Protein AF-0000000084496549 (afdb_homodimer)

Radius of gyration: 22.03 Å; Cα contacts (8 Å, |Δi|>4): 187; chains: 2; bounding box: 46×71×52 Å

Solvent-accessible surface area (backbone atoms only — not comparable to full-atom values): 15456 Å² total; per-residue (Å²): 90,57,68,69,57,50,52,51,49,40,54,50,46,25,29,37,46,33,26,50,49,52,50,53,49,49,54,48,28,58,74,76,40,60,83,62,50,43,41,59,69,56,52,49,49,47,47,50,53,23,48,57,55,39,63,53,46,60,66,66,62,49,72,59,94,65,56,70,68,59,49,51,52,40,48,51,50,43,51,52,50,48,51,51,53,53,51,50,51,30,41,77,72,60,73,34,82,45,72,67,42,47,50,52,50,50,50,52,52,50,53,53,49,52,51,54,46,63,72,48,38,62,69,52,46,55,52,44,50,54,47,50,52,51,52,51,52,51,52,55,53,66,77,95,90,56,68,69,57,50,53,53,50,40,54,50,47,26,29,38,46,33,25,50,50,52,51,51,50,49,52,51,28,58,75,77,39,61,83,64,51,44,40,59,68,57,52,52,50,46,47,49,54,22,48,57,56,38,62,53,44,60,65,67,63,47,72,58,92,65,56,68,69,59,48,52,52,39,49,52,51,42,50,54,52,47,50,51,52,54,51,50,52,31,42,78,72,62,72,34,80,46,72,67,42,48,52,53,51,52,50,52,52,50,52,52,49,51,50,53,47,63,73,47,39,62,68,53,45,55,54,44,50,52,48,51,52,51,50,51,52,50,52,54,54,67,75,96

Secondary structure (DSSP, 8-state):
--HHHHHHHHHHHHHHHHHHHHHHHHHHHHHH-TT--B-HHHHHHHHHHHHHHHHGGGGG--SS---HHHHHHHHHHHHHHHHHHHHHHHHHTTS--SHHHHHHHHHHHHHHHHHHHHHHHHHHHHHHHHHHHHHHHHHHHHT-/--HHHHHHHHHHHHHHHHHHHHHHHHHHHHHH-TT--B-HHHHHHHHHHHHHHHHGGGGG--SS---HHHHHHHHHHHHHHHHHHHHHHHHHTTS--SHHHHHHHHHHHHHHHHHHHHHHHHHHHHHHHHHHHHHHHHHHHHT-

pLDDT: mean 85.72, std 12.33, range [52.19, 97.69]

InterPro domains:
  IPR021560 Protein of unknown function DUF3021 [PF11457] (16-135)

Sequence (288 aa):
MKLSEFIRNMVKDFLIIFASIIIIITILRQIYDPTMAFDLKSIYIIMAFSFVSVLMGFILYSPNDISEKKMRIRMAIHFFTLEILLITIGIVFGIVKSGLDVIIFALQIAVIYILVRLLSWKNDIKEAKAINEKLKTFKKNDNEMKLSEFIRNMVKDFLIIFASIIIIITILRQIYDPTMAFDLKSIYIIMAFSFVSVLMGFILYSPNDISEKKMRIRMAIHFFTLEILLITIGIVFGIVKSGLDVIIFALQIAVIYILVRLLSWKNDIKEAKAINEKLKTFKKNDNE

Structure (mmCIF, N/CA/C/O backbone):
data_AF-0000000084496549-model_v1
#
loop_
_entity.id
_entity.type
_entity.pdbx_description
1 polymer 'DUF3021 domain-containing protein'
#
loop_
_atom_site.group_PDB
_atom_site.id
_atom_site.type_symbol
_atom_site.label_atom_id
_atom_site.label_alt_id
_atom_site.label_comp_id
_atom_site.label_asym_id
_atom_site.label_entity_id
_atom_site.label_seq_id
_atom_site.pdbx_PDB_ins_code
_atom_site.Cartn_x
_atom_site.Cartn_y
_atom_site.Cartn_z
_atom_site.occupancy
_atom_site.B_iso_or_equiv
_atom_site.auth_seq_id
_atom_site.auth_comp_id
_atom_site.auth_asym_id
_atom_site.auth_atom_id
_atom_site.pdbx_PDB_model_num
ATOM 1 N N . MET A 1 1 ? -11.164 17.984 4.551 1 70.75 1 MET A N 1
ATOM 2 C CA . MET A 1 1 ? -10.188 17.359 3.658 1 70.75 1 MET A CA 1
ATOM 3 C C . MET A 1 1 ? -10.562 17.609 2.199 1 70.75 1 MET A C 1
ATOM 5 O O . MET A 1 1 ? -11.734 17.484 1.824 1 70.75 1 MET A O 1
ATOM 9 N N . LYS A 1 2 ? -9.562 17.953 1.314 1 77.38 2 LYS A N 1
ATOM 10 C CA . LYS A 1 2 ? -9.789 18.125 -0.118 1 77.38 2 LYS A CA 1
ATOM 11 C C . LYS A 1 2 ? -10.039 16.781 -0.803 1 77.38 2 LYS A C 1
ATOM 13 O O . LYS A 1 2 ? -9.438 15.766 -0.432 1 77.38 2 LYS A O 1
ATOM 18 N N . LEU A 1 3 ? -10.93 16.875 -1.769 1 82.12 3 LEU A N 1
ATOM 19 C CA . LEU A 1 3 ? -11.289 15.672 -2.508 1 82.12 3 LEU A CA 1
ATOM 20 C C . LEU A 1 3 ? -10.062 15.039 -3.146 1 82.12 3 LEU A C 1
ATOM 22 O O . LEU A 1 3 ? -9.938 13.812 -3.184 1 82.12 3 LEU A O 1
ATOM 26 N N . SER A 1 4 ? -9.172 15.781 -3.641 1 82.62 4 SER A N 1
ATOM 27 C CA . SER A 1 4 ? -7.965 15.266 -4.281 1 82.62 4 SER A CA 1
ATOM 28 C C . SER A 1 4 ? -7.098 14.5 -3.289 1 82.62 4 SER A C 1
ATOM 30 O O . SER A 1 4 ? -6.52 13.461 -3.631 1 82.62 4 SER A O 1
ATOM 32 N N . GLU A 1 5 ? -7.109 14.969 -2.141 1 82.31 5 GLU A N 1
ATOM 33 C CA . GLU A 1 5 ? -6.359 14.305 -1.079 1 82.31 5 GLU A CA 1
ATOM 34 C C . GLU A 1 5 ? -7.027 12.992 -0.677 1 82.31 5 GLU A C 1
ATOM 36 O O . GLU A 1 5 ? -6.352 11.992 -0.431 1 82.31 5 GLU A O 1
ATOM 41 N N . PHE A 1 6 ? -8.281 13.133 -0.702 1 83.88 6 PHE A N 1
ATOM 42 C CA . PHE A 1 6 ? -9.055 11.945 -0.363 1 83.88 6 PHE A CA 1
ATOM 43 C C . PHE A 1 6 ? -8.836 10.844 -1.39 1 83.88 6 PHE A C 1
ATOM 45 O O . PHE A 1 6 ? -8.609 9.688 -1.026 1 83.88 6 PHE A O 1
ATOM 52 N N . ILE A 1 7 ? -8.852 11.18 -2.645 1 86.12 7 ILE A N 1
ATOM 53 C CA . ILE A 1 7 ? -8.656 10.219 -3.723 1 86.12 7 ILE A CA 1
ATOM 54 C C . ILE A 1 7 ? -7.246 9.641 -3.656 1 86.12 7 ILE A C 1
ATOM 56 O O . ILE A 1 7 ? -7.047 8.445 -3.881 1 86.12 7 ILE A O 1
ATOM 60 N N . ARG A 1 8 ? -6.324 10.375 -3.383 1 86.62 8 ARG A N 1
ATOM 61 C CA . ARG A 1 8 ? -4.945 9.922 -3.24 1 86.62 8 ARG A CA 1
ATOM 62 C C . ARG A 1 8 ? -4.82 8.898 -2.115 1 86.62 8 ARG A C 1
ATOM 64 O O . ARG A 1 8 ? -4.16 7.867 -2.275 1 86.62 8 ARG A O 1
ATOM 71 N N . ASN A 1 9 ? -5.512 9.203 -1.052 1 87.12 9 ASN A N 1
ATOM 72 C CA . ASN A 1 9 ? -5.5 8.281 0.079 1 87.12 9 ASN A CA 1
ATOM 73 C C . ASN A 1 9 ? -6.207 6.973 -0.26 1 87.12 9 ASN A C 1
ATOM 75 O O . ASN A 1 9 ? -5.812 5.91 0.223 1 87.12 9 ASN A O 1
ATOM 79 N N . MET A 1 10 ? -7.168 7.133 -1.064 1 90.06 10 MET A N 1
ATOM 80 C CA . MET A 1 10 ? -7.891 5.93 -1.473 1 90.06 10 MET A CA 1
ATOM 81 C C . MET A 1 10 ? -7.004 5.027 -2.326 1 90.06 10 MET A C 1
ATOM 83 O O . MET A 1 10 ? -7.047 3.803 -2.191 1 90.06 10 MET A O 1
ATOM 87 N N . VAL A 1 11 ? -6.27 5.641 -3.225 1 92.25 11 VAL A N 1
ATOM 88 C CA . VAL A 1 11 ? -5.363 4.863 -4.062 1 92.25 11 VAL A CA 1
ATOM 89 C C . VAL A 1 11 ? -4.328 4.16 -3.191 1 92.25 11 VAL A C 1
ATOM 91 O O . VAL A 1 11 ? -4.059 2.969 -3.375 1 92.25 11 VAL A O 1
ATOM 94 N N . LYS A 1 12 ? -3.818 4.812 -2.234 1 92.06 12 LYS A N 1
ATOM 95 C CA . LYS A 1 12 ? -2.873 4.211 -1.297 1 92.06 12 LYS A CA 1
ATOM 96 C C . LYS A 1 12 ? -3.516 3.059 -0.531 1 92.06 12 LYS A C 1
ATOM 98 O O . LYS A 1 12 ? -2.93 1.98 -0.414 1 92.06 12 LYS A O 1
ATOM 103 N N . ASP A 1 13 ? -4.684 3.359 -0.102 1 92.62 13 ASP A N 1
ATOM 104 C CA . ASP A 1 13 ? -5.395 2.324 0.641 1 92.62 13 ASP A CA 1
ATOM 105 C C . ASP A 1 13 ? -5.629 1.087 -0.225 1 92.62 13 ASP A C 1
ATOM 107 O O . ASP A 1 13 ? -5.535 -0.043 0.259 1 92.62 13 ASP A O 1
ATOM 111 N N . PHE A 1 14 ? -5.965 1.305 -1.465 1 95.94 14 PHE A N 1
ATOM 112 C CA . PHE A 1 14 ? -6.156 0.193 -2.389 1 95.94 14 PHE A CA 1
ATOM 113 C C . PHE A 1 14 ? -4.914 -0.686 -2.447 1 95.94 14 PHE A C 1
ATOM 115 O O . PHE A 1 14 ? -5.004 -1.907 -2.305 1 95.94 14 PHE A O 1
ATOM 122 N N . LEU A 1 15 ? -3.85 -0.041 -2.645 1 96.69 15 LEU A N 1
ATOM 123 C CA . LEU A 1 15 ? -2.594 -0.774 -2.771 1 96.69 15 LEU A CA 1
ATOM 124 C C . LEU A 1 15 ? -2.238 -1.472 -1.463 1 96.69 15 LEU A C 1
ATOM 126 O O . LEU A 1 15 ? -1.779 -2.617 -1.47 1 96.69 15 LEU A O 1
ATOM 130 N N . ILE A 1 16 ? -2.479 -0.835 -0.357 1 95.88 16 ILE A N 1
ATOM 131 C CA . ILE A 1 16 ? -2.184 -1.397 0.956 1 95.88 16 ILE A CA 1
ATOM 132 C C . ILE A 1 16 ? -3.082 -2.605 1.214 1 95.88 16 ILE A C 1
ATOM 134 O O . ILE A 1 16 ? -2.611 -3.65 1.67 1 95.88 16 ILE A O 1
ATOM 138 N N . ILE A 1 17 ? -4.301 -2.42 0.926 1 96.94 17 ILE A N 1
ATOM 139 C CA . ILE A 1 17 ? -5.25 -3.51 1.117 1 96.94 17 ILE A CA 1
ATOM 140 C C . ILE A 1 17 ? -4.879 -4.688 0.22 1 96.94 17 ILE A C 1
ATOM 142 O O . ILE A 1 17 ? -4.824 -5.832 0.677 1 96.94 17 ILE A O 1
ATOM 146 N N . PHE A 1 18 ? -4.613 -4.43 -1.031 1 97.69 18 PHE A N 1
ATOM 147 C CA . PHE A 1 18 ? -4.234 -5.453 -2.002 1 97.69 18 PHE A CA 1
ATOM 148 C C . PHE A 1 18 ? -3.004 -6.215 -1.531 1 97.69 18 PHE A C 1
ATOM 150 O O . PHE A 1 18 ? -3.008 -7.445 -1.491 1 97.69 18 PHE A O 1
ATOM 157 N N . ALA A 1 19 ? -2.006 -5.492 -1.151 1 97.44 19 ALA A N 1
ATOM 158 C CA . ALA A 1 19 ? -0.777 -6.102 -0.652 1 97.44 19 ALA A CA 1
ATOM 159 C C . ALA A 1 19 ? -1.053 -6.957 0.582 1 97.44 19 ALA A C 1
ATOM 161 O O . ALA A 1 19 ? -0.539 -8.07 0.7 1 97.44 19 ALA A O 1
ATOM 162 N N . SER A 1 20 ? -1.825 -6.438 1.474 1 95.75 20 SER A N 1
ATOM 163 C CA . SER A 1 20 ? -2.125 -7.133 2.723 1 95.75 20 SER A CA 1
ATOM 164 C C . SER A 1 20 ? -2.852 -8.445 2.463 1 95.75 20 SER A C 1
ATOM 166 O O . SER A 1 20 ? -2.549 -9.461 3.09 1 95.75 20 SER A O 1
ATOM 168 N N . ILE A 1 21 ? -3.768 -8.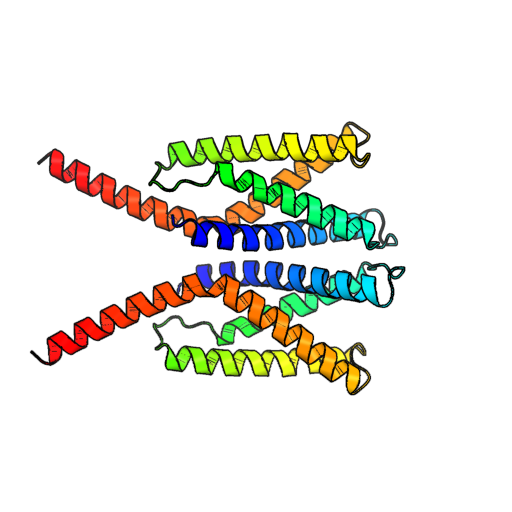344 1.534 1 96.38 21 ILE A N 1
ATOM 169 C CA . ILE A 1 21 ? -4.508 -9.555 1.206 1 96.38 21 ILE A CA 1
ATOM 170 C C . ILE A 1 21 ? -3.561 -10.594 0.598 1 96.38 21 ILE A C 1
ATOM 172 O O . ILE A 1 21 ? -3.58 -11.766 0.981 1 96.38 21 ILE A O 1
ATOM 176 N N . ILE A 1 22 ? -2.738 -10.172 -0.316 1 97.12 22 ILE A N 1
ATOM 177 C CA . ILE A 1 22 ? -1.792 -11.086 -0.95 1 97.12 22 ILE A CA 1
ATOM 178 C C . ILE A 1 22 ? -0.886 -11.703 0.11 1 97.12 22 ILE A C 1
ATOM 180 O O . ILE A 1 22 ? -0.629 -12.914 0.086 1 97.12 22 ILE A O 1
ATOM 184 N N . ILE A 1 23 ? -0.438 -10.945 1.021 1 96.25 23 ILE A N 1
ATOM 185 C CA . ILE A 1 23 ? 0.46 -11.438 2.062 1 96.25 23 ILE A CA 1
ATOM 186 C C . ILE A 1 23 ? -0.27 -12.445 2.943 1 96.25 23 ILE A C 1
ATOM 188 O O . ILE A 1 23 ? 0.248 -13.531 3.213 1 96.25 23 ILE A O 1
ATOM 192 N N . ILE A 1 24 ? -1.458 -12.133 3.387 1 93.44 24 ILE A N 1
ATOM 193 C CA . ILE A 1 24 ? -2.23 -13.008 4.266 1 93.44 24 ILE A CA 1
ATOM 194 C C . ILE A 1 24 ? -2.516 -14.328 3.561 1 93.44 24 ILE A C 1
ATOM 196 O O . ILE A 1 24 ? -2.342 -15.398 4.145 1 93.44 24 ILE A O 1
ATOM 200 N N . ILE A 1 25 ? -2.936 -14.25 2.314 1 93.06 25 ILE A N 1
ATOM 201 C CA . ILE A 1 25 ? -3.262 -15.469 1.58 1 93.06 25 ILE A CA 1
ATOM 202 C C . ILE A 1 25 ? -1.99 -16.266 1.326 1 93.06 25 ILE A C 1
ATOM 204 O O . ILE A 1 25 ? -2.012 -17.5 1.354 1 93.06 25 ILE A O 1
ATOM 208 N N . THR A 1 26 ? -0.89 -15.594 1.015 1 95.06 26 THR A N 1
ATOM 209 C CA . THR A 1 26 ? 0.384 -16.281 0.846 1 95.06 26 THR A CA 1
ATOM 210 C C . THR A 1 26 ? 0.74 -17.078 2.1 1 95.06 26 THR A C 1
ATOM 212 O O . THR A 1 26 ? 1.133 -18.234 2.014 1 95.06 26 THR A O 1
ATOM 215 N N . ILE A 1 27 ? 0.59 -16.484 3.27 1 92.81 27 ILE A N 1
ATOM 216 C CA . ILE A 1 27 ? 0.884 -17.141 4.535 1 92.81 27 ILE A CA 1
ATOM 217 C C . ILE A 1 27 ? -0.073 -18.312 4.742 1 92.81 27 ILE A C 1
ATOM 219 O O . ILE A 1 27 ? 0.349 -19.406 5.129 1 92.81 27 ILE A O 1
ATOM 223 N N . LEU A 1 28 ? -1.312 -18.125 4.457 1 89 28 LEU A N 1
ATOM 224 C CA . LEU A 1 28 ? -2.297 -19.188 4.605 1 89 28 LEU A CA 1
ATOM 225 C C . LEU A 1 28 ? -1.989 -20.344 3.668 1 89 28 LEU A C 1
ATOM 227 O O . LEU A 1 28 ? -2.109 -21.516 4.055 1 89 28 LEU A O 1
ATOM 231 N N . ARG A 1 29 ? -1.649 -19.984 2.449 1 92.19 29 ARG A N 1
ATOM 232 C CA . ARG A 1 29 ? -1.293 -21.031 1.496 1 92.19 29 ARG A CA 1
ATOM 233 C C . ARG A 1 29 ? -0.031 -21.766 1.937 1 92.19 29 ARG A C 1
ATOM 235 O O . ARG A 1 29 ? 0.056 -22.984 1.813 1 92.19 29 ARG A O 1
ATOM 242 N N . GLN A 1 30 ? 0.943 -21.016 2.418 1 93.44 30 GLN A N 1
ATOM 243 C CA . GLN A 1 30 ? 2.158 -21.641 2.932 1 93.44 30 GLN A CA 1
ATOM 244 C C . GLN A 1 30 ? 1.832 -22.672 4.004 1 93.44 30 GLN A C 1
ATOM 246 O O . GLN A 1 30 ? 2.457 -23.734 4.059 1 93.44 30 GLN A O 1
ATOM 251 N N . ILE A 1 31 ? 0.858 -22.484 4.797 1 91.69 31 ILE A N 1
ATOM 252 C CA . ILE A 1 31 ? 0.49 -23.344 5.926 1 91.69 31 ILE A CA 1
ATOM 253 C C . ILE A 1 31 ? -0.403 -24.484 5.445 1 91.69 31 ILE A C 1
ATOM 255 O O . ILE A 1 31 ? -0.188 -25.641 5.805 1 91.69 31 ILE A O 1
ATOM 259 N N . TYR A 1 32 ? -1.358 -24.25 4.559 1 89.88 32 TYR A N 1
ATOM 260 C CA . TYR A 1 32 ? -2.426 -25.203 4.289 1 89.88 32 TYR A CA 1
ATOM 261 C C . TYR A 1 32 ? -2.211 -25.891 2.947 1 89.88 32 TYR A C 1
ATOM 263 O O . TYR A 1 32 ? -2.641 -27.031 2.752 1 89.88 32 TYR A O 1
ATOM 271 N N . ASP A 1 33 ? -1.646 -25.156 2.002 1 91.88 33 ASP A N 1
ATOM 272 C CA . ASP A 1 33 ? -1.453 -25.719 0.663 1 91.88 33 ASP A CA 1
ATOM 273 C C . ASP A 1 33 ? -0.287 -25.031 -0.049 1 91.88 33 ASP A C 1
ATOM 275 O O . ASP A 1 33 ? -0.492 -24.266 -0.996 1 91.88 33 ASP A O 1
ATOM 279 N N . PRO A 1 34 ? 0.916 -25.375 0.273 1 91 34 PRO A N 1
ATOM 280 C CA . PRO A 1 34 ? 2.105 -24.672 -0.202 1 91 34 PRO A CA 1
ATOM 281 C C . PRO A 1 34 ? 2.352 -24.859 -1.696 1 91 34 PRO A C 1
ATOM 283 O O . PRO A 1 34 ? 3.123 -24.125 -2.303 1 91 34 PRO A O 1
ATOM 286 N N . THR A 1 35 ? 1.693 -25.781 -2.359 1 91.56 35 THR A N 1
ATOM 287 C CA . THR A 1 35 ? 1.956 -26.047 -3.768 1 91.56 35 THR A CA 1
ATOM 288 C C . THR A 1 35 ? 0.989 -25.266 -4.656 1 91.56 35 THR A C 1
ATOM 290 O O . THR A 1 35 ? 1.187 -25.188 -5.871 1 91.56 35 THR A O 1
ATOM 293 N N . MET A 1 36 ? 0.011 -24.719 -3.992 1 88.75 36 MET A N 1
ATOM 294 C CA . MET A 1 36 ? -0.972 -23.984 -4.789 1 88.75 36 MET A CA 1
ATOM 295 C C . MET A 1 36 ? -0.451 -22.609 -5.168 1 88.75 36 MET A C 1
ATOM 297 O O . MET A 1 36 ? -0.204 -21.781 -4.297 1 88.75 36 MET A O 1
ATOM 301 N N . ALA A 1 37 ? -0.321 -22.391 -6.402 1 91.75 37 ALA A N 1
ATOM 302 C CA . ALA A 1 37 ? 0.153 -21.109 -6.922 1 91.75 37 ALA A CA 1
ATOM 303 C C . ALA A 1 37 ? -1.001 -20.125 -7.09 1 91.75 37 ALA A C 1
ATOM 305 O O . ALA A 1 37 ? -2.17 -20.516 -7.008 1 91.75 37 ALA A O 1
ATOM 306 N N . PHE A 1 38 ? -0.604 -18.859 -7.215 1 93.31 38 PHE A N 1
ATOM 307 C CA . PHE A 1 38 ? -1.577 -17.828 -7.578 1 93.31 38 PHE A CA 1
ATOM 308 C C . PHE A 1 38 ? -1.699 -17.719 -9.094 1 93.31 38 PHE A C 1
ATOM 310 O O . PHE A 1 38 ? -0.773 -17.25 -9.758 1 93.31 38 PHE A O 1
ATOM 317 N N . ASP A 1 39 ? -2.836 -18.203 -9.562 1 93 39 ASP A N 1
ATOM 318 C CA . ASP A 1 39 ? -3.041 -17.922 -10.977 1 93 39 ASP A CA 1
ATOM 319 C C . ASP A 1 39 ? -3.471 -16.484 -11.203 1 93 39 ASP A C 1
ATOM 321 O O . ASP A 1 39 ? -3.744 -15.75 -10.25 1 93 39 ASP A O 1
ATOM 325 N N . LEU A 1 40 ? -3.434 -16 -12.391 1 93.75 40 LEU A N 1
ATOM 326 C CA . LEU A 1 40 ? -3.744 -14.609 -12.703 1 93.75 40 LEU A CA 1
ATOM 327 C C . LEU A 1 40 ? -5.176 -14.266 -12.305 1 93.75 40 LEU A C 1
ATOM 329 O O . LEU A 1 40 ? -5.445 -13.164 -11.82 1 93.75 40 LEU A O 1
ATOM 333 N N . LYS A 1 41 ? -6.078 -15.195 -12.539 1 92.5 41 LYS A N 1
ATOM 334 C CA . LYS A 1 41 ? -7.477 -14.984 -12.18 1 92.5 41 LYS A CA 1
ATOM 335 C C . LYS A 1 41 ? -7.621 -14.672 -10.695 1 92.5 41 LYS A C 1
ATOM 337 O O . LYS A 1 41 ? -8.375 -13.766 -10.312 1 92.5 41 LYS A O 1
ATOM 342 N N . SER A 1 42 ? -6.859 -15.406 -9.867 1 93 42 SER A N 1
ATOM 343 C CA . SER A 1 42 ? -6.922 -15.18 -8.422 1 93 42 SER A CA 1
ATOM 344 C C . SER A 1 42 ? -6.395 -13.797 -8.055 1 93 42 SER A C 1
ATOM 346 O O . SER A 1 42 ? -6.953 -13.125 -7.184 1 93 42 SER A O 1
ATOM 348 N N . ILE A 1 43 ? -5.391 -13.367 -8.695 1 96 43 ILE A N 1
ATOM 349 C CA . ILE A 1 43 ? -4.812 -12.055 -8.422 1 96 43 ILE A CA 1
ATOM 350 C C . ILE A 1 43 ? -5.797 -10.961 -8.828 1 96 43 ILE A C 1
ATOM 352 O O . ILE A 1 43 ? -5.996 -9.992 -8.086 1 96 43 ILE A O 1
ATOM 356 N N . TYR A 1 44 ? -6.449 -11.102 -9.93 1 95.38 44 TYR A N 1
ATOM 357 C CA . TYR A 1 44 ? -7.438 -10.125 -10.383 1 95.38 44 TYR A CA 1
ATOM 358 C C . TYR A 1 44 ? -8.617 -10.062 -9.422 1 95.38 44 TYR A C 1
ATOM 360 O O . TYR A 1 44 ? -9.172 -8.984 -9.18 1 95.38 44 TYR A O 1
ATOM 368 N N . ILE A 1 45 ? -9.023 -11.164 -8.93 1 94.81 45 ILE A N 1
ATOM 369 C CA . ILE A 1 45 ? -10.117 -11.211 -7.965 1 94.81 45 ILE A CA 1
ATOM 370 C C . ILE A 1 45 ? -9.727 -10.438 -6.711 1 94.81 45 ILE A C 1
ATOM 372 O O . ILE A 1 45 ? -10.508 -9.625 -6.207 1 94.81 45 ILE A O 1
ATOM 376 N N . ILE A 1 46 ? -8.5 -10.695 -6.258 1 96.06 46 ILE A N 1
ATOM 377 C CA . ILE A 1 46 ? -8.008 -10 -5.074 1 96.06 46 ILE A CA 1
ATOM 378 C C . ILE A 1 46 ? -7.953 -8.5 -5.348 1 96.06 46 ILE A C 1
ATOM 380 O O . ILE A 1 46 ? -8.328 -7.691 -4.492 1 96.06 46 ILE A O 1
ATOM 384 N N . MET A 1 47 ? -7.52 -8.133 -6.543 1 96.81 47 MET A N 1
ATOM 385 C CA . MET A 1 47 ? -7.484 -6.727 -6.941 1 96.81 47 MET A CA 1
ATOM 386 C C . MET A 1 47 ? -8.883 -6.125 -6.934 1 96.81 47 MET A C 1
ATOM 388 O O . MET A 1 47 ? -9.086 -5.012 -6.438 1 96.81 47 MET A O 1
ATOM 392 N N . ALA A 1 48 ? -9.836 -6.852 -7.453 1 95.5 48 ALA A N 1
ATOM 393 C CA . ALA A 1 48 ? -11.211 -6.383 -7.516 1 95.5 48 ALA A CA 1
ATOM 394 C C . ALA A 1 48 ? -11.797 -6.207 -6.117 1 95.5 48 ALA A C 1
ATOM 396 O O . ALA A 1 48 ? -12.445 -5.199 -5.828 1 95.5 48 ALA A O 1
ATOM 397 N N . PHE A 1 49 ? -11.547 -7.176 -5.254 1 95.62 49 PHE A N 1
ATOM 398 C CA . PHE A 1 49 ? -12.023 -7.09 -3.877 1 95.62 49 PHE A CA 1
ATOM 399 C C . PHE A 1 49 ? -11.406 -5.895 -3.162 1 95.62 49 PHE A C 1
ATOM 401 O O . PHE A 1 49 ? -12.086 -5.199 -2.402 1 95.62 49 PHE A O 1
ATOM 408 N N . SER A 1 50 ? -10.102 -5.68 -3.398 1 96.88 50 SER A N 1
ATOM 409 C CA . SER A 1 50 ? -9.43 -4.535 -2.797 1 96.88 50 SER A CA 1
ATOM 410 C C . SER A 1 50 ? -10.016 -3.221 -3.301 1 96.88 50 SER A C 1
ATOM 412 O O . SER A 1 50 ? -10.203 -2.279 -2.527 1 96.88 50 SER A O 1
ATOM 414 N N . PHE A 1 51 ? -10.352 -3.197 -4.609 1 96 51 PHE A N 1
ATOM 415 C CA . PHE A 1 51 ? -10.906 -2.002 -5.227 1 96 51 PHE A CA 1
ATOM 416 C C . PHE A 1 51 ? -12.297 -1.702 -4.664 1 96 51 PHE A C 1
ATOM 418 O O . PHE A 1 51 ? -12.586 -0.564 -4.293 1 96 51 PHE A O 1
ATOM 425 N N . VAL A 1 52 ? -13.094 -2.684 -4.559 1 94.5 52 VAL A N 1
ATOM 426 C CA . VAL A 1 52 ? -14.438 -2.525 -4.016 1 94.5 52 VAL A CA 1
ATOM 427 C C . VAL A 1 52 ? -14.359 -2.055 -2.566 1 94.5 52 VAL A C 1
ATOM 429 O O . VAL A 1 52 ? -15.164 -1.229 -2.129 1 94.5 52 VAL A O 1
ATOM 432 N N . SER A 1 53 ? -13.383 -2.592 -1.857 1 94.31 53 SER A N 1
ATOM 433 C CA . SER A 1 53 ? -13.227 -2.24 -0.45 1 94.31 53 SER A CA 1
ATOM 434 C C . SER A 1 53 ? -12.938 -0.751 -0.282 1 94.31 53 SER A C 1
ATOM 436 O O . SER A 1 53 ? -13.461 -0.114 0.636 1 94.31 53 SER A O 1
ATOM 438 N N . VAL A 1 54 ? -12.172 -0.2 -1.151 1 93.94 54 VAL A N 1
ATOM 439 C CA . VAL A 1 54 ? -11.781 1.195 -0.971 1 93.94 54 VAL A CA 1
ATOM 440 C C . VAL A 1 54 ? -12.93 2.109 -1.394 1 93.94 54 VAL A C 1
ATOM 442 O O . VAL A 1 54 ? -13.07 3.223 -0.883 1 93.94 54 VAL A O 1
ATOM 445 N N . LEU A 1 55 ? -13.742 1.675 -2.334 1 90.31 55 LEU A N 1
ATOM 446 C CA . LEU A 1 55 ? -14.883 2.48 -2.76 1 90.31 55 LEU A CA 1
ATOM 447 C C . LEU A 1 55 ? -15.82 2.76 -1.59 1 90.31 55 LEU A C 1
ATOM 449 O O . LEU A 1 55 ? -16.469 3.809 -1.544 1 90.31 55 LEU A O 1
ATOM 453 N N . MET A 1 56 ? -15.836 1.901 -0.627 1 89.19 56 MET A N 1
ATOM 454 C CA . MET A 1 56 ? -16.656 2.111 0.563 1 89.19 56 MET A CA 1
ATOM 455 C C . MET A 1 56 ? -16.047 3.178 1.465 1 89.19 56 MET A C 1
ATOM 457 O O . MET A 1 56 ? -16.688 3.629 2.42 1 89.19 56 MET A O 1
ATOM 461 N N . GLY A 1 57 ? -14.852 3.594 1.126 1 84.38 57 GLY A N 1
ATOM 462 C CA . GLY A 1 57 ? -14.164 4.625 1.887 1 84.38 57 GLY A CA 1
ATOM 463 C C . GLY A 1 57 ? -14.867 5.965 1.853 1 84.38 57 GLY A C 1
ATOM 464 O O . GLY A 1 57 ? -14.656 6.809 2.725 1 84.38 57 GLY A O 1
ATOM 465 N N . PHE A 1 58 ? -15.734 6.086 0.895 1 85.38 58 PHE A N 1
ATOM 466 C CA . PHE A 1 58 ? -16.469 7.34 0.797 1 85.38 58 PHE A CA 1
ATOM 467 C C . PHE A 1 58 ? -17.359 7.543 2.018 1 85.38 58 PHE A C 1
ATOM 469 O O . PHE A 1 58 ? -17.734 8.672 2.348 1 85.38 58 PHE A O 1
ATOM 476 N N . ILE A 1 59 ? -17.641 6.508 2.682 1 84.44 59 ILE A N 1
ATOM 477 C CA . ILE A 1 59 ? -18.406 6.582 3.926 1 84.44 59 ILE A CA 1
ATOM 478 C C . ILE A 1 59 ? -17.625 7.406 4.953 1 84.44 59 ILE A C 1
ATOM 480 O O . ILE A 1 59 ? -18.234 8.109 5.773 1 84.44 59 ILE A O 1
ATOM 484 N N . LEU A 1 60 ? -16.344 7.379 4.867 1 82.5 60 LEU A N 1
ATOM 485 C CA . LEU A 1 60 ? -15.492 8.055 5.84 1 82.5 60 LEU A CA 1
ATOM 486 C C . LEU A 1 60 ? -15.133 9.461 5.371 1 82.5 60 LEU A C 1
ATOM 488 O O . LEU A 1 60 ? -14.516 10.227 6.109 1 82.5 60 LEU A O 1
ATOM 492 N N . TYR A 1 61 ? -15.5 9.75 4.129 1 82.38 61 TYR A N 1
ATOM 493 C CA . TYR A 1 61 ? -15.148 11.062 3.604 1 82.38 61 TYR A CA 1
ATOM 494 C C . TYR A 1 61 ? -15.938 12.164 4.301 1 82.38 61 TYR A C 1
ATOM 496 O O . TYR A 1 61 ? -17.172 12.07 4.426 1 82.38 61 TYR A O 1
ATOM 504 N N . SER A 1 62 ? -15.219 13.125 4.855 1 76.5 62 SER A N 1
ATOM 505 C CA . SER A 1 62 ? -15.867 14.273 5.469 1 76.5 62 SER A CA 1
ATOM 506 C C . SER A 1 62 ? -15.172 15.578 5.07 1 76.5 62 SER A C 1
ATOM 508 O O . SER A 1 62 ? -14.055 15.859 5.512 1 76.5 62 SER A O 1
ATOM 510 N N . PRO A 1 63 ? -15.852 16.312 4.258 1 75.06 63 PRO A N 1
ATOM 511 C CA . PRO A 1 63 ? -15.242 17.594 3.863 1 75.06 63 PRO A CA 1
ATOM 512 C C . PRO A 1 63 ? -15.148 18.578 5.02 1 75.06 63 PRO A C 1
ATOM 514 O O . PRO A 1 63 ? -14.336 19.516 4.977 1 75.06 63 PRO A O 1
ATOM 517 N N . ASN A 1 64 ? -16.047 18.344 6.023 1 73.19 64 ASN A N 1
ATOM 518 C CA . ASN A 1 64 ? -16.062 19.219 7.188 1 73.19 64 ASN A CA 1
ATOM 519 C C . ASN A 1 64 ? -15.453 18.531 8.414 1 73.19 64 ASN A C 1
ATOM 521 O O . ASN A 1 64 ? -15.359 17.312 8.461 1 73.19 64 ASN A O 1
ATOM 525 N N . ASP A 1 65 ? -14.914 19.312 9.273 1 70.94 65 ASP A N 1
ATOM 526 C CA . ASP A 1 65 ? -14.352 18.781 10.516 1 70.94 65 ASP A CA 1
ATOM 527 C C . ASP A 1 65 ? -15.414 18.031 11.312 1 70.94 65 ASP A C 1
ATOM 529 O O . ASP A 1 65 ? -16.547 18.5 11.445 1 70.94 65 ASP A O 1
ATOM 533 N N . ILE A 1 66 ? -15.219 16.906 11.578 1 74.69 66 ILE A N 1
ATOM 534 C CA . ILE A 1 66 ? -16.109 16.078 12.359 1 74.69 66 ILE A CA 1
ATOM 535 C C . ILE A 1 66 ? -15.477 15.75 13.711 1 74.69 66 ILE A C 1
ATOM 537 O O . ILE A 1 66 ? -14.25 15.711 13.828 1 74.69 66 ILE A O 1
ATOM 541 N N . SER A 1 67 ? -16.344 15.656 14.68 1 74.38 67 SER A N 1
ATOM 542 C CA . SER A 1 67 ? -15.852 15.312 16 1 74.38 67 SER A CA 1
ATOM 543 C C . SER A 1 67 ? -15.281 13.898 16.031 1 74.38 67 SER A C 1
ATOM 545 O O . SER A 1 67 ? -15.547 13.094 15.133 1 74.38 67 SER A O 1
ATOM 547 N N . GLU A 1 68 ? -14.5 13.531 16.953 1 77.12 68 GLU A N 1
ATOM 548 C CA . GLU A 1 68 ? -13.883 12.219 17.094 1 77.12 68 GLU A CA 1
ATOM 549 C C . GLU A 1 68 ? -14.945 11.133 17.297 1 77.12 68 GLU A C 1
ATOM 551 O O . GLU A 1 68 ? -14.82 10.039 16.75 1 77.12 68 GLU A O 1
ATOM 556 N N . LYS A 1 69 ? -15.906 11.516 18.141 1 82.12 69 LYS A N 1
ATOM 557 C CA . LYS A 1 69 ? -16.953 10.547 18.422 1 82.12 69 LYS A CA 1
ATOM 558 C C . LYS A 1 69 ? -17.734 10.188 17.156 1 82.12 69 LYS A C 1
ATOM 560 O O . LYS A 1 69 ? -18 9.016 16.906 1 82.12 69 LYS A O 1
ATOM 565 N N . LYS A 1 70 ? -18.031 11.164 16.391 1 83.44 70 LYS A N 1
ATOM 566 C CA . LYS A 1 70 ? -18.75 10.938 15.148 1 83.44 70 LYS A CA 1
ATOM 567 C C . LYS A 1 70 ? -17.906 10.141 14.156 1 83.44 70 LYS A C 1
ATOM 569 O O . LYS A 1 70 ? -18.422 9.281 13.438 1 83.44 70 LYS A O 1
ATOM 574 N N . MET A 1 71 ? -16.641 10.375 14.18 1 83.19 71 MET A N 1
ATOM 575 C CA . MET A 1 71 ? -15.734 9.656 13.289 1 83.19 71 MET A CA 1
ATOM 576 C C . MET A 1 71 ? -15.648 8.18 13.68 1 83.19 71 MET A C 1
ATOM 578 O O . MET A 1 71 ? -15.633 7.305 12.812 1 83.19 71 MET A O 1
ATOM 582 N N . ARG A 1 72 ? -15.672 7.922 14.992 1 83.62 72 ARG A N 1
ATOM 583 C CA . ARG A 1 72 ? -15.625 6.543 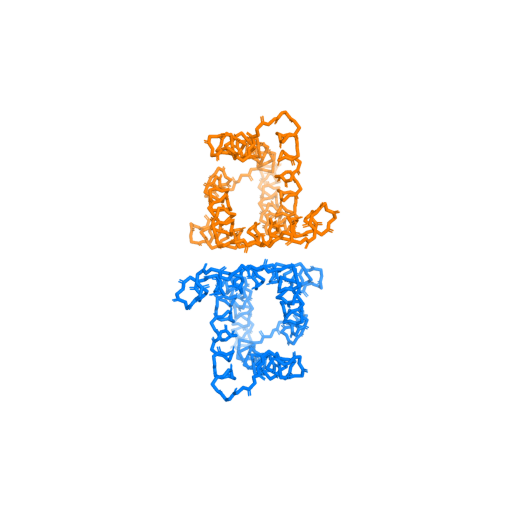15.461 1 83.62 72 ARG A CA 1
ATOM 584 C C . ARG A 1 72 ? -16.875 5.777 15.047 1 83.62 72 ARG A C 1
ATOM 586 O O . ARG A 1 72 ? -16.797 4.598 14.695 1 83.62 72 ARG A O 1
ATOM 593 N N . ILE A 1 73 ? -17.969 6.414 15.117 1 88.81 73 ILE A N 1
ATOM 594 C CA . ILE A 1 73 ? -19.234 5.797 14.711 1 88.81 73 ILE A CA 1
ATOM 595 C C . ILE A 1 73 ? -19.203 5.508 13.211 1 88.81 73 ILE A C 1
ATOM 597 O O . ILE A 1 73 ? -19.594 4.422 12.773 1 88.81 73 ILE A O 1
ATOM 601 N N . ARG A 1 74 ? -18.719 6.461 12.469 1 87.38 74 ARG A N 1
ATOM 602 C CA . ARG A 1 74 ? -18.609 6.285 11.023 1 87.38 74 ARG A CA 1
ATOM 603 C C . ARG A 1 74 ? -17.672 5.133 10.688 1 87.38 74 ARG A C 1
ATOM 605 O O . ARG A 1 74 ? -17.922 4.383 9.734 1 87.38 74 ARG A O 1
ATOM 612 N N . MET A 1 75 ? -16.641 4.984 11.453 1 88 75 MET A N 1
ATOM 613 C CA . MET A 1 75 ? -15.695 3.887 11.258 1 88 75 MET A CA 1
ATOM 614 C C . MET A 1 75 ? -16.375 2.541 11.516 1 88 75 MET A C 1
ATOM 616 O O . MET A 1 75 ? -16.141 1.578 10.781 1 88 75 MET A O 1
ATOM 620 N N . ALA A 1 76 ? -17.141 2.521 12.539 1 90.5 76 ALA A N 1
ATOM 621 C CA . ALA A 1 76 ? -17.875 1.292 12.852 1 90.5 76 ALA A CA 1
ATOM 622 C C . ALA A 1 76 ? -18.844 0.932 11.742 1 90.5 76 ALA A C 1
ATOM 624 O O . ALA A 1 76 ? -18.922 -0.227 11.328 1 90.5 76 ALA A O 1
ATOM 625 N N . ILE A 1 77 ? -19.5 1.875 11.289 1 92.56 77 ILE A N 1
ATOM 626 C CA . ILE A 1 77 ? -20.453 1.659 10.203 1 92.56 77 ILE A CA 1
ATOM 627 C C . ILE A 1 77 ? -19.703 1.186 8.961 1 92.56 77 ILE A C 1
ATOM 629 O O . ILE A 1 77 ? -20.141 0.24 8.297 1 92.56 77 ILE A O 1
ATOM 633 N N . HIS A 1 78 ? -18.656 1.923 8.664 1 92.81 78 HIS A N 1
ATOM 634 C CA . HIS A 1 78 ? -17.828 1.565 7.504 1 92.81 78 HIS A CA 1
ATOM 635 C C . HIS A 1 78 ? -17.344 0.124 7.598 1 92.81 78 HIS A C 1
ATOM 637 O O . HIS A 1 78 ? -17.406 -0.621 6.617 1 92.81 78 HIS A O 1
ATOM 643 N N . PHE A 1 79 ? -16.938 -0.315 8.758 1 94.38 79 PHE A N 1
ATOM 644 C CA . PHE A 1 79 ? -16.422 -1.664 8.969 1 94.38 79 PHE A CA 1
ATOM 645 C C . PHE A 1 79 ? -17.516 -2.701 8.703 1 94.38 79 PHE A C 1
ATOM 647 O O . PHE A 1 79 ? -17.281 -3.664 7.965 1 94.38 79 PHE A O 1
ATOM 654 N N . PHE A 1 80 ? -18.656 -2.516 9.25 1 95.12 80 PHE A N 1
ATOM 655 C CA . PHE A 1 80 ? -19.734 -3.48 9.102 1 95.12 80 PHE A CA 1
ATOM 656 C C . PHE A 1 80 ? -20.25 -3.502 7.668 1 95.12 80 PHE A C 1
ATOM 658 O O . PHE A 1 80 ? -20.594 -4.562 7.141 1 95.12 80 PHE A O 1
ATOM 665 N N . THR A 1 81 ? -20.281 -2.365 7.043 1 95 81 THR A N 1
ATOM 666 C CA . THR A 1 81 ? -20.688 -2.309 5.641 1 95 81 THR A CA 1
ATOM 667 C C . THR A 1 81 ? -19.703 -3.086 4.773 1 95 81 THR A C 1
ATOM 669 O O . THR A 1 81 ? -20.109 -3.824 3.873 1 95 81 THR A O 1
ATOM 672 N N . LEU A 1 82 ? -18.453 -2.938 5.094 1 95.62 82 LEU A N 1
ATOM 673 C CA . LEU A 1 82 ? -17.406 -3.652 4.363 1 95.62 82 LEU A CA 1
ATOM 674 C C . LEU A 1 82 ? -17.578 -5.16 4.52 1 95.62 82 LEU A C 1
ATOM 676 O O . LEU A 1 82 ? -17.531 -5.898 3.533 1 95.62 82 LEU A O 1
ATOM 680 N N . GLU A 1 83 ? -17.812 -5.586 5.785 1 96.25 83 GLU A N 1
ATOM 681 C CA . GLU A 1 83 ? -18.016 -7.004 6.066 1 96.25 83 GLU A CA 1
ATOM 682 C C . GLU A 1 83 ? -19.188 -7.562 5.27 1 96.25 83 GLU A C 1
ATOM 684 O O . GLU A 1 83 ? -19.062 -8.586 4.598 1 96.25 83 GLU A O 1
ATOM 689 N N . ILE A 1 84 ? -20.203 -6.902 5.293 1 95.88 84 ILE A N 1
ATOM 690 C CA . ILE A 1 84 ? -21.422 -7.387 4.652 1 95.88 84 ILE A CA 1
ATOM 691 C C . ILE A 1 84 ? -21.234 -7.406 3.137 1 95.88 84 ILE A C 1
ATOM 693 O O . ILE A 1 84 ? -21.547 -8.406 2.479 1 95.88 84 ILE A O 1
ATOM 697 N N . LEU A 1 85 ? -20.734 -6.367 2.59 1 95.81 85 LEU A N 1
ATOM 698 C CA . LEU A 1 85 ? -20.578 -6.234 1.146 1 95.81 85 LEU A CA 1
ATOM 699 C C . LEU A 1 85 ? -19.609 -7.289 0.607 1 95.81 85 LEU A C 1
ATOM 701 O O . LEU A 1 85 ? -19.938 -8 -0.343 1 95.81 85 LEU A O 1
ATOM 705 N N . LEU A 1 86 ? -18.469 -7.414 1.203 1 96.56 86 LEU A N 1
ATOM 706 C CA . LEU A 1 86 ? -17.438 -8.305 0.683 1 96.56 86 LEU A CA 1
ATOM 707 C C . LEU A 1 86 ? -17.844 -9.766 0.869 1 96.56 86 LEU A C 1
ATOM 709 O O . LEU A 1 86 ? -17.578 -10.602 -0.001 1 96.56 86 LEU A O 1
ATOM 713 N N . ILE A 1 87 ? -18.469 -10.078 1.972 1 96.19 87 ILE A N 1
ATOM 714 C CA . ILE A 1 87 ? -18.938 -11.445 2.201 1 96.19 87 ILE A CA 1
ATOM 715 C C . ILE A 1 87 ? -20.031 -11.797 1.207 1 96.19 87 ILE A C 1
ATOM 717 O O . ILE A 1 87 ? -20.047 -12.891 0.638 1 96.19 87 ILE A O 1
ATOM 721 N N . THR A 1 88 ? -20.922 -10.867 0.987 1 95.62 88 THR A N 1
ATOM 722 C CA . THR A 1 88 ? -21.984 -11.094 0.013 1 95.62 88 THR A CA 1
ATOM 723 C C . THR A 1 88 ? -21.406 -11.336 -1.375 1 95.62 88 THR A C 1
ATOM 725 O O . THR A 1 88 ? -21.797 -12.281 -2.062 1 95.62 88 THR A O 1
ATOM 728 N N . ILE A 1 89 ? -20.469 -10.555 -1.783 1 95.25 89 ILE A N 1
ATOM 729 C CA . ILE A 1 89 ? -19.828 -10.727 -3.076 1 95.25 89 ILE A CA 1
ATOM 730 C C . ILE A 1 89 ? -19.125 -12.094 -3.125 1 95.25 89 ILE A C 1
ATOM 732 O O . ILE A 1 89 ? -19.203 -12.797 -4.133 1 95.25 89 ILE A O 1
ATOM 736 N N . GLY A 1 90 ? -18.438 -12.477 -2.025 1 94.69 90 GLY A N 1
ATOM 737 C CA . GLY A 1 90 ? -17.797 -13.773 -1.939 1 94.69 90 GLY A CA 1
ATOM 738 C C . GLY A 1 90 ? -18.75 -14.938 -2.1 1 94.69 90 GLY A C 1
ATOM 739 O O . GLY A 1 90 ? -18.422 -15.938 -2.74 1 94.69 90 GLY A O 1
ATOM 740 N N . ILE A 1 91 ? -19.953 -14.789 -1.568 1 94.56 91 ILE A N 1
ATOM 741 C CA . ILE A 1 91 ? -20.984 -15.828 -1.665 1 94.56 91 ILE A CA 1
ATOM 742 C C . ILE A 1 91 ? -21.5 -15.906 -3.1 1 94.56 91 ILE A C 1
ATOM 744 O O . ILE A 1 91 ? -21.594 -17 -3.672 1 94.56 91 ILE A O 1
ATOM 748 N N . VAL A 1 92 ? -21.734 -14.852 -3.75 1 93.38 92 VAL A N 1
ATOM 749 C CA . VAL A 1 92 ? -22.281 -14.773 -5.102 1 93.38 92 VAL A CA 1
ATOM 750 C C . VAL A 1 92 ? -21.281 -15.383 -6.094 1 93.38 92 VAL A C 1
ATOM 752 O O . VAL A 1 92 ? -21.688 -16.078 -7.031 1 93.38 92 VAL A O 1
ATOM 755 N N . PHE A 1 93 ? -19.953 -15.203 -5.844 1 90.94 93 PHE A N 1
ATOM 756 C CA . PHE A 1 93 ? -18.938 -15.672 -6.773 1 90.94 93 PHE A CA 1
ATOM 757 C C . PHE A 1 93 ? -18.469 -17.062 -6.398 1 90.94 93 PHE A C 1
ATOM 759 O O . PHE A 1 93 ? -17.562 -17.609 -7.035 1 90.94 93 PHE A O 1
ATOM 766 N N . GLY A 1 94 ? -18.984 -17.609 -5.281 1 90.94 94 GLY A N 1
ATOM 767 C CA . GLY A 1 94 ? -18.703 -19 -4.918 1 90.94 94 GLY A CA 1
ATOM 768 C C . GLY A 1 94 ? -17.391 -19.156 -4.156 1 90.94 94 GLY A C 1
ATOM 769 O O . GLY A 1 94 ? -16.859 -20.25 -4.051 1 90.94 94 GLY A O 1
ATOM 770 N N . ILE A 1 95 ? -16.859 -18.078 -3.711 1 88.06 95 ILE A N 1
ATOM 771 C CA . ILE A 1 95 ? -15.633 -18.109 -2.924 1 88.06 95 ILE A CA 1
ATOM 772 C C . ILE A 1 95 ? -15.945 -18.531 -1.493 1 88.06 95 ILE A C 1
ATOM 774 O O . ILE A 1 95 ? -15.18 -19.281 -0.881 1 88.06 95 ILE A O 1
ATOM 778 N N . VAL A 1 96 ? -17.016 -18.078 -0.963 1 93 96 VAL A N 1
ATOM 779 C CA . VAL A 1 96 ? -17.531 -18.422 0.361 1 93 96 VAL A CA 1
ATOM 780 C C . VAL A 1 96 ? -18.672 -19.422 0.233 1 93 96 VAL A C 1
ATOM 782 O O . VAL A 1 96 ? -19.75 -19.094 -0.268 1 93 96 VAL A O 1
ATOM 785 N N . LYS A 1 97 ? -18.469 -20.656 0.706 1 94.25 97 LYS A N 1
ATOM 786 C CA . LYS A 1 97 ? -19.422 -21.734 0.418 1 94.25 97 LYS A CA 1
ATOM 787 C C . LYS A 1 97 ? -19.953 -22.359 1.705 1 94.25 97 LYS A C 1
ATOM 789 O O . LYS A 1 97 ? -20.906 -23.141 1.675 1 94.25 97 LYS A O 1
ATOM 794 N N . SER A 1 98 ? -19.328 -22.047 2.727 1 94.12 98 SER A N 1
ATOM 795 C CA . SER A 1 98 ? -19.734 -22.656 3.996 1 94.12 98 SER A CA 1
ATOM 796 C C . SER A 1 98 ? -19.719 -21.625 5.121 1 94.12 98 SER A C 1
ATOM 798 O O . SER A 1 98 ? -19.188 -20.516 4.953 1 94.12 98 SER A O 1
ATOM 800 N N . GLY A 1 99 ? -20.281 -22.031 6.195 1 93.81 99 GLY A N 1
ATOM 801 C CA . GLY A 1 99 ? -20.266 -21.172 7.363 1 93.81 99 GLY A CA 1
ATOM 802 C C . GLY A 1 99 ? -18.859 -20.891 7.883 1 93.81 99 GLY A C 1
ATOM 803 O O . GLY A 1 99 ? -18.562 -19.781 8.328 1 93.81 99 GLY A O 1
ATOM 804 N N . LEU A 1 100 ? -18.062 -21.906 7.801 1 93.31 100 LEU A N 1
ATOM 805 C CA . LEU A 1 100 ? -16.672 -21.734 8.219 1 93.31 100 LEU A CA 1
ATOM 806 C C . LEU A 1 100 ? -15.945 -20.75 7.312 1 93.31 100 LEU A C 1
ATOM 808 O O . LEU A 1 100 ? -15.148 -19.922 7.789 1 93.31 100 LEU A O 1
ATOM 812 N N . ASP A 1 101 ? -16.266 -20.75 6.008 1 92.56 101 ASP A N 1
ATOM 813 C CA . ASP A 1 101 ? -15.68 -19.797 5.07 1 92.56 101 ASP A CA 1
ATOM 814 C C . ASP A 1 101 ? -16.047 -18.359 5.453 1 92.56 101 ASP A C 1
ATOM 816 O O . ASP A 1 101 ? -15.219 -17.453 5.34 1 92.56 101 ASP A O 1
ATOM 820 N N . VAL A 1 102 ? -17.281 -18.25 5.879 1 93.75 102 VAL A N 1
ATOM 821 C CA . VAL A 1 102 ? -17.766 -16.922 6.254 1 93.75 102 VAL A CA 1
ATOM 822 C C . VAL A 1 102 ? -16.969 -16.391 7.438 1 93.75 102 VAL A C 1
ATOM 824 O O . VAL A 1 102 ? -16.531 -15.242 7.43 1 93.75 102 VAL A O 1
ATOM 827 N N . ILE A 1 103 ? -16.703 -17.219 8.406 1 94.44 103 ILE A N 1
ATOM 828 C CA . ILE A 1 103 ? -15.984 -16.828 9.609 1 94.44 103 ILE A CA 1
ATOM 829 C C . ILE A 1 103 ? -14.547 -16.453 9.258 1 94.44 103 ILE A C 1
ATOM 831 O O . ILE A 1 103 ? -14.031 -15.43 9.703 1 94.44 103 ILE A O 1
ATOM 835 N N . ILE A 1 104 ? -13.953 -17.266 8.484 1 90.38 104 ILE A N 1
ATOM 836 C CA . ILE A 1 104 ? -12.562 -17.031 8.102 1 90.38 104 ILE A CA 1
ATOM 837 C C . ILE A 1 104 ? -12.453 -15.734 7.309 1 90.38 104 ILE A C 1
ATOM 839 O O . ILE A 1 104 ? -11.555 -14.922 7.551 1 90.38 104 ILE A O 1
ATOM 843 N N . PHE A 1 105 ? -13.398 -15.578 6.367 1 93.81 105 PHE A N 1
ATOM 844 C CA . PHE A 1 105 ? -13.422 -14.375 5.547 1 93.81 105 PHE A CA 1
ATOM 845 C C . PHE A 1 105 ? -13.617 -13.133 6.41 1 93.81 105 PHE A C 1
ATOM 847 O O . PHE A 1 105 ? -12.93 -12.125 6.223 1 93.81 105 PHE A O 1
ATOM 854 N N . ALA A 1 106 ? -14.539 -13.234 7.367 1 94.75 106 ALA A N 1
ATOM 855 C CA . ALA A 1 106 ? -14.82 -12.125 8.273 1 94.75 106 ALA A CA 1
ATOM 856 C C . ALA A 1 106 ? -13.578 -11.758 9.086 1 94.75 106 ALA A C 1
ATOM 858 O O . ALA A 1 106 ? -13.273 -10.57 9.266 1 94.75 106 ALA A O 1
ATOM 859 N N . LEU A 1 107 ? -12.852 -12.75 9.539 1 94.38 107 LEU A N 1
ATOM 860 C CA . LEU A 1 107 ? -11.648 -12.531 10.328 1 94.38 107 LEU A CA 1
ATOM 861 C C . LEU A 1 107 ? -10.562 -11.875 9.484 1 94.38 107 LEU A C 1
ATOM 863 O O . LEU A 1 107 ? -9.875 -10.961 9.945 1 94.38 107 LEU A O 1
ATOM 867 N N . GLN A 1 108 ? -10.406 -12.312 8.273 1 94 108 GLN A N 1
ATOM 868 C CA . GLN A 1 108 ? -9.414 -11.734 7.375 1 94 108 GLN A CA 1
ATOM 869 C C . GLN A 1 108 ? -9.695 -10.258 7.113 1 94 108 GLN A C 1
ATOM 871 O O . GLN A 1 108 ? -8.789 -9.43 7.133 1 94 108 GLN A O 1
ATOM 876 N N . ILE A 1 109 ? -10.945 -9.93 6.848 1 95.75 109 ILE A N 1
ATOM 877 C CA . ILE A 1 109 ? -11.352 -8.547 6.594 1 95.75 109 ILE A CA 1
ATOM 878 C C . ILE A 1 109 ? -11.062 -7.691 7.824 1 95.75 109 ILE A C 1
ATOM 880 O O . ILE A 1 109 ? -10.555 -6.57 7.707 1 95.75 109 ILE A O 1
ATOM 884 N N . ALA A 1 110 ? -11.352 -8.273 9.039 1 94.62 110 ALA A N 1
ATOM 885 C CA . ALA A 1 110 ? -11.109 -7.551 10.281 1 94.62 110 ALA A CA 1
ATOM 886 C C . ALA A 1 110 ? -9.617 -7.273 10.477 1 94.62 110 ALA A C 1
ATOM 888 O O . ALA A 1 110 ? -9.234 -6.164 10.852 1 94.62 110 ALA A O 1
ATOM 889 N N . VAL A 1 111 ? -8.789 -8.242 10.219 1 94.44 111 VAL A N 1
ATOM 890 C CA . VAL A 1 111 ? -7.348 -8.094 10.367 1 94.44 111 VAL A CA 1
ATOM 891 C C . VAL A 1 111 ? -6.836 -7.012 9.422 1 94.44 111 VAL A C 1
ATOM 893 O O . VAL A 1 111 ? -6.086 -6.121 9.828 1 94.44 111 VAL A O 1
ATOM 896 N N . ILE A 1 112 ? -7.242 -7.039 8.18 1 94.81 112 ILE A N 1
ATOM 897 C CA . ILE A 1 112 ? -6.809 -6.066 7.184 1 94.81 112 ILE A CA 1
ATOM 898 C C . ILE A 1 112 ? -7.305 -4.676 7.57 1 94.81 112 ILE A C 1
ATOM 900 O O . ILE A 1 112 ? -6.574 -3.688 7.43 1 94.81 112 ILE A O 1
ATOM 904 N N . TYR A 1 113 ? -8.531 -4.629 8.078 1 93.69 113 TYR A N 1
ATOM 905 C CA . TYR A 1 113 ? -9.102 -3.352 8.484 1 93.69 113 TYR A CA 1
ATOM 906 C C . TYR A 1 113 ? -8.258 -2.707 9.586 1 93.69 113 TYR A C 1
ATOM 908 O O . TYR A 1 113 ? -7.949 -1.515 9.523 1 93.69 113 TYR A O 1
ATOM 916 N N . ILE A 1 114 ? -7.902 -3.512 10.562 1 91.69 114 ILE A N 1
ATOM 917 C CA . ILE A 1 114 ? -7.098 -3.016 11.672 1 91.69 114 ILE A CA 1
ATOM 918 C C . ILE A 1 114 ? -5.742 -2.537 11.156 1 91.69 114 ILE A C 1
ATOM 920 O O . ILE A 1 114 ? -5.254 -1.479 11.562 1 91.69 114 ILE A O 1
ATOM 924 N N . LEU A 1 115 ? -5.207 -3.258 10.273 1 90.69 115 LEU A N 1
ATOM 925 C CA . LEU A 1 115 ? -3.912 -2.896 9.703 1 90.69 115 LEU A CA 1
ATOM 926 C C . LEU A 1 115 ? -3.992 -1.557 8.984 1 90.69 115 LEU A C 1
ATOM 928 O O . LEU A 1 115 ? -3.16 -0.675 9.203 1 90.69 115 LEU A O 1
ATOM 932 N N . VAL A 1 116 ? -4.945 -1.337 8.164 1 88.94 116 VAL A N 1
ATOM 933 C CA . VAL A 1 116 ? -5.102 -0.116 7.379 1 88.94 116 VAL A CA 1
ATOM 934 C C . VAL A 1 116 ? -5.359 1.067 8.305 1 88.94 116 VAL A C 1
ATOM 936 O O . VAL A 1 116 ? -4.809 2.154 8.109 1 88.94 116 VAL A O 1
ATOM 939 N N . ARG A 1 117 ? -6.148 0.791 9.359 1 86.06 117 ARG A N 1
ATOM 940 C CA . ARG A 1 117 ? -6.438 1.862 10.312 1 86.06 117 ARG A CA 1
ATOM 941 C C . ARG A 1 117 ? -5.188 2.264 11.086 1 86.06 117 ARG A C 1
ATOM 943 O O . ARG A 1 117 ? -4.988 3.441 11.391 1 86.06 117 ARG A O 1
ATOM 950 N N . LEU A 1 118 ? -4.441 1.335 11.43 1 85.38 118 LEU A N 1
ATOM 951 C CA . LEU A 1 118 ? -3.207 1.613 12.156 1 85.38 118 LEU A CA 1
ATOM 952 C C . LEU A 1 118 ? -2.24 2.414 11.289 1 85.38 118 LEU A C 1
ATOM 954 O O . LEU A 1 118 ? -1.575 3.33 11.781 1 85.38 118 LEU A O 1
ATOM 958 N N . LEU A 1 119 ? -2.199 2.086 10.094 1 85.06 119 LEU A N 1
ATOM 959 C CA . LEU A 1 119 ? -1.275 2.75 9.18 1 85.06 119 LEU A CA 1
ATOM 960 C C . LEU A 1 119 ? -1.778 4.145 8.82 1 85.06 119 LEU A C 1
ATOM 962 O O . LEU A 1 119 ? -0.984 5.031 8.5 1 85.06 119 LEU A O 1
ATOM 966 N N . SER A 1 120 ? -3.057 4.355 8.898 1 75.06 120 SER A N 1
ATOM 967 C CA . SER A 1 120 ? -3.658 5.637 8.539 1 75.06 120 SER A CA 1
ATOM 968 C C . SER A 1 120 ? -3.82 6.531 9.766 1 75.06 120 SER A C 1
ATOM 970 O O . SER A 1 120 ? -4.191 7.699 9.641 1 75.06 120 SER A O 1
ATOM 972 N N . TRP A 1 121 ? -3.754 6.043 10.969 1 65.5 121 TRP A N 1
ATOM 973 C CA . TRP A 1 121 ? -4.113 6.656 12.242 1 65.5 121 TRP A CA 1
ATOM 974 C C . TRP A 1 121 ? -3.449 8.023 12.391 1 65.5 121 TRP A C 1
ATOM 976 O O . TRP A 1 121 ? -4.09 8.984 12.812 1 65.5 121 TRP A O 1
ATOM 986 N N . LYS A 1 122 ? -2.191 8.195 12.172 1 57.88 122 LYS A N 1
ATOM 987 C CA . LYS A 1 122 ? -1.567 9.469 12.516 1 57.88 122 LYS A CA 1
ATOM 988 C C . LYS A 1 122 ? -2.182 10.617 11.719 1 57.88 122 LYS A C 1
ATOM 990 O O . LYS A 1 122 ? -2.383 11.711 12.25 1 57.88 122 LYS A O 1
ATOM 995 N N . ASN A 1 123 ? -2.477 10.375 10.438 1 54 123 ASN A N 1
ATOM 996 C CA . ASN A 1 123 ? -3.047 11.484 9.68 1 54 123 ASN A CA 1
ATOM 997 C C . ASN A 1 123 ? -4.402 11.906 10.242 1 54 123 ASN A C 1
ATOM 999 O O . ASN A 1 123 ? -4.691 13.102 10.328 1 54 123 ASN A O 1
ATOM 1003 N N . ASP A 1 124 ? -5.012 10.977 10.797 1 54.25 124 ASP A N 1
ATOM 1004 C CA . ASP A 1 124 ? -6.367 11.227 11.273 1 54.25 124 ASP A CA 1
ATOM 1005 C C . ASP A 1 124 ? -6.348 11.93 12.633 1 54.25 124 ASP A C 1
ATOM 1007 O O . ASP A 1 124 ? -7.133 12.844 12.875 1 54.25 124 ASP A O 1
ATOM 1011 N N . ILE A 1 125 ? -5.391 11.469 13.375 1 55.47 125 ILE A N 1
ATOM 1012 C CA . ILE A 1 125 ? -5.34 11.969 14.75 1 55.47 125 ILE A CA 1
ATOM 1013 C C . ILE A 1 125 ? -4.852 13.422 14.75 1 55.47 125 ILE A C 1
ATOM 1015 O O . ILE A 1 125 ? -5.383 14.258 15.477 1 55.47 125 ILE A O 1
ATOM 1019 N N . LYS A 1 126 ? -3.824 13.609 13.906 1 56.19 126 LYS A N 1
ATOM 1020 C CA . LYS A 1 126 ? -3.297 14.969 13.883 1 56.19 126 LYS A CA 1
ATOM 1021 C C . LYS A 1 126 ? -4.375 15.969 13.477 1 56.19 126 LYS A C 1
ATOM 1023 O O . LYS A 1 126 ? -4.492 17.047 14.07 1 56.19 126 LYS A O 1
ATOM 1028 N N . GLU A 1 127 ? -5.129 15.562 12.617 1 56.59 127 GLU A N 1
ATOM 1029 C CA . GLU A 1 127 ? -6.195 16.453 12.156 1 56.59 127 GLU A CA 1
ATOM 1030 C C . GLU A 1 127 ? -7.254 16.641 13.242 1 56.59 127 GLU A C 1
ATOM 1032 O O . GLU A 1 127 ? -7.719 17.75 13.469 1 56.59 127 GLU A O 1
ATOM 1037 N N . ALA A 1 128 ? -7.527 15.617 13.93 1 58.03 128 ALA A N 1
ATOM 1038 C CA . ALA A 1 128 ? -8.547 15.656 14.977 1 58.03 128 ALA A CA 1
ATOM 1039 C C . ALA A 1 128 ? -8.062 16.484 16.172 1 58.03 128 ALA A C 1
ATOM 1041 O O . ALA A 1 128 ? -8.828 17.266 16.734 1 58.03 128 ALA A O 1
ATOM 1042 N N . LYS A 1 129 ? -6.797 16.234 16.438 1 61.25 129 LYS A N 1
ATOM 1043 C CA . LYS A 1 129 ? -6.23 17 17.547 1 61.25 129 LYS A CA 1
ATOM 1044 C C . LYS A 1 129 ? -6.211 18.484 17.234 1 61.25 129 LYS A C 1
ATOM 1046 O O . LYS A 1 129 ? -6.504 19.312 18.109 1 61.25 129 LYS A O 1
ATOM 1051 N N . ALA A 1 130 ? -5.922 18.734 16.031 1 62.12 130 ALA A N 1
ATOM 1052 C CA . ALA A 1 130 ? -5.898 20.141 15.633 1 62.12 130 ALA A CA 1
ATOM 1053 C C . ALA A 1 130 ? -7.285 20.766 15.75 1 62.12 130 ALA A C 1
ATOM 1055 O O . ALA A 1 130 ? -7.426 21.891 16.219 1 62.12 130 ALA A O 1
ATOM 1056 N N . ILE A 1 131 ? -8.273 20.047 15.469 1 60.81 131 ILE A N 1
ATOM 1057 C CA . ILE A 1 131 ? -9.656 20.516 15.539 1 60.81 131 ILE A CA 1
ATOM 1058 C C . ILE A 1 131 ? -10.086 20.625 17 1 60.81 131 ILE A C 1
ATOM 1060 O O . ILE A 1 131 ? -10.703 21.625 17.391 1 60.81 131 ILE A O 1
ATOM 1064 N N . ASN A 1 132 ? -9.711 19.578 17.75 1 62.31 132 ASN A N 1
ATOM 1065 C CA . ASN A 1 132 ? -10.055 19.625 19.172 1 62.31 132 ASN A CA 1
ATOM 1066 C C . ASN A 1 132 ? -9.422 20.828 19.859 1 62.31 132 ASN A C 1
ATOM 1068 O O . ASN A 1 132 ? -10.047 21.469 20.719 1 62.31 132 ASN A O 1
ATOM 1072 N N . GLU A 1 133 ? -8.289 21.062 19.484 1 64.38 133 GLU A N 1
ATOM 1073 C CA . GLU A 1 133 ? -7.578 22.203 20.047 1 64.38 133 GLU A CA 1
ATOM 1074 C C . GLU A 1 133 ? -8.258 23.516 19.672 1 64.38 133 GLU A C 1
ATOM 1076 O O . GLU A 1 133 ? -8.375 24.422 20.5 1 64.38 133 GLU A O 1
ATOM 1081 N N . LYS A 1 134 ? -8.734 23.562 18.484 1 64 134 LYS A N 1
ATOM 1082 C CA . LYS A 1 134 ? -9.461 24.75 18.031 1 64 134 LYS A CA 1
ATOM 1083 C C . LYS A 1 134 ? -10.789 24.891 18.75 1 64 134 LYS A C 1
ATOM 1085 O O . LYS A 1 134 ? -11.172 26 19.156 1 64 134 LYS A O 1
ATOM 1090 N N . LEU A 1 135 ? -11.422 23.828 19 1 62.94 135 LEU A N 1
ATOM 1091 C CA . LEU A 1 135 ? -12.711 23.828 19.688 1 62.94 135 LEU A CA 1
ATOM 1092 C C . LEU A 1 135 ? -12.547 24.219 21.156 1 62.94 135 LEU A C 1
ATOM 1094 O O . LEU A 1 135 ? -13.367 24.969 21.688 1 62.94 135 LEU A O 1
ATOM 1098 N N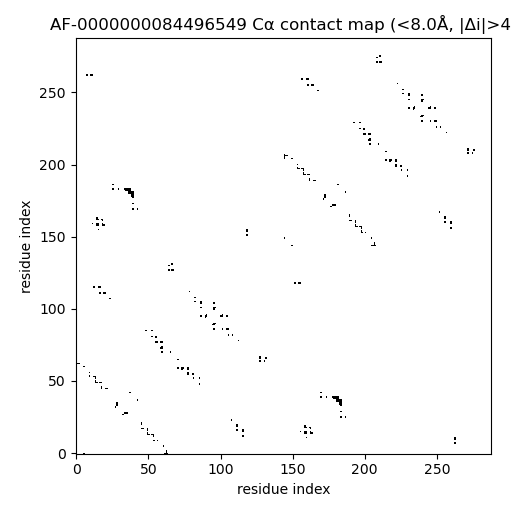 . LYS A 1 136 ? -11.477 23.734 21.719 1 69.12 136 LYS A N 1
ATOM 1099 C CA . LYS A 1 136 ? -11.188 24.094 23.094 1 69.12 136 LYS A CA 1
ATOM 1100 C C . LYS A 1 136 ? -10.891 25.594 23.234 1 69.12 136 LYS A C 1
ATOM 1102 O O . LYS A 1 136 ? -11.336 26.234 24.188 1 69.12 136 LYS A O 1
ATOM 1107 N N . THR A 1 137 ? -10.242 26.062 22.328 1 65.5 137 THR A N 1
ATOM 1108 C CA . THR A 1 137 ? -9.906 27.484 22.328 1 65.5 137 THR A CA 1
ATOM 1109 C C . THR A 1 137 ? -11.156 28.344 22.156 1 65.5 137 THR A C 1
ATOM 1111 O O . THR A 1 137 ? -11.297 29.375 22.797 1 65.5 137 THR A O 1
ATOM 1114 N N . PHE A 1 138 ? -12.008 27.922 21.359 1 64.94 138 PHE A N 1
ATOM 1115 C CA . PHE A 1 138 ? -13.25 28.641 21.125 1 64.94 138 PHE A CA 1
ATOM 1116 C C . PHE A 1 138 ? -14.125 28.625 22.375 1 64.94 138 PHE A C 1
ATOM 1118 O O . PHE A 1 138 ? -14.758 29.625 22.703 1 64.94 138 PHE A O 1
ATOM 1125 N N . LYS A 1 139 ? -14.242 27.578 23.047 1 67.12 139 LYS A N 1
ATOM 1126 C CA . LYS A 1 139 ? -15.047 27.453 24.266 1 67.12 139 LYS A CA 1
ATOM 1127 C C . LYS A 1 139 ? -14.477 28.312 25.391 1 67.12 139 LYS A C 1
ATOM 1129 O O . LYS A 1 139 ? -15.227 28.922 26.156 1 67.12 139 LYS A O 1
ATOM 1134 N N . LYS A 1 140 ? -13.234 28.266 25.438 1 71.44 140 LYS A N 1
ATOM 1135 C CA . LYS A 1 140 ? -12.578 29.094 26.453 1 71.44 140 LYS A CA 1
ATOM 1136 C C . LYS A 1 140 ? -12.852 30.578 26.234 1 71.44 140 LYS A C 1
ATOM 1138 O O . LYS A 1 140 ? -13.086 31.312 27.188 1 71.44 140 LYS A O 1
ATOM 1143 N N . ASN A 1 141 ? -12.883 30.906 25.062 1 67.81 141 ASN A N 1
ATOM 1144 C CA . ASN A 1 141 ? -13.141 32.312 24.75 1 67.81 141 ASN A CA 1
ATOM 1145 C C . ASN A 1 141 ? -14.602 32.688 24.984 1 67.81 141 ASN A C 1
ATOM 1147 O O . ASN A 1 141 ? -14.914 33.812 25.297 1 67.81 141 ASN A O 1
ATOM 1151 N N . ASP A 1 142 ? -15.438 31.844 24.781 1 66.5 142 ASP A N 1
ATOM 1152 C CA . ASP A 1 142 ? -16.859 32.125 25 1 66.5 142 ASP A CA 1
ATOM 1153 C C . ASP A 1 142 ? -17.188 32.188 26.484 1 66.5 142 ASP A C 1
ATOM 1155 O O . ASP A 1 142 ? -18.109 32.906 26.875 1 66.5 142 ASP A O 1
ATOM 1159 N N . ASN A 1 143 ? -16.547 31.484 27.234 1 64 143 ASN A N 1
ATOM 1160 C CA . ASN A 1 143 ? -16.797 31.5 28.672 1 64 143 ASN A CA 1
ATOM 1161 C C . ASN A 1 143 ? -16.062 32.656 29.359 1 64 143 ASN A C 1
ATOM 1163 O O . ASN A 1 143 ? -16.141 32.812 30.562 1 64 143 ASN A O 1
ATOM 1167 N N . GLU A 1 144 ? -15.297 33.375 28.625 1 52.19 144 GLU A N 1
ATOM 1168 C CA . GLU A 1 144 ? -14.781 34.656 29.156 1 52.19 144 GLU A CA 1
ATOM 1169 C C . GLU A 1 144 ? -15.57 35.844 28.609 1 52.19 144 GLU A C 1
ATOM 1171 O O . GLU A 1 144 ? -16.062 35.781 27.484 1 52.19 144 GLU A O 1
ATOM 1176 N N . MET B 1 1 ? 11.016 15.375 10.992 1 71.31 1 MET B N 1
ATOM 1177 C CA . MET B 1 1 ? 10.062 14.273 11.07 1 71.31 1 MET B CA 1
ATOM 1178 C C . MET B 1 1 ? 10.438 13.305 12.188 1 71.31 1 MET B C 1
ATOM 1180 O O . MET B 1 1 ? 11.617 12.969 12.352 1 71.31 1 MET B O 1
ATOM 1184 N N . LYS B 1 2 ? 9.43 12.797 13 1 77.69 2 LYS B N 1
ATOM 1185 C CA . LYS B 1 2 ? 9.664 11.812 14.047 1 77.69 2 LYS B CA 1
ATOM 1186 C C . LYS B 1 2 ? 9.969 10.438 13.453 1 77.69 2 LYS B C 1
ATOM 1188 O O . LYS B 1 2 ? 9.398 10.062 12.43 1 77.69 2 LYS B O 1
ATOM 1193 N N . LEU B 1 3 ? 10.883 9.781 14.156 1 82.31 3 LEU B N 1
ATOM 1194 C CA . LEU B 1 3 ? 11.289 8.453 13.695 1 82.31 3 LEU B CA 1
ATOM 1195 C C . LEU B 1 3 ? 10.086 7.523 13.594 1 82.31 3 LEU B C 1
ATOM 1197 O O . LEU B 1 3 ? 10.008 6.707 12.672 1 82.31 3 LEU B O 1
ATOM 1201 N N . SER B 1 4 ? 9.18 7.582 14.461 1 82.62 4 SER B N 1
ATOM 1202 C CA . SER B 1 4 ? 8 6.723 14.453 1 82.62 4 SER B CA 1
ATOM 1203 C C . SER B 1 4 ? 7.141 6.973 13.227 1 82.62 4 SER B C 1
ATOM 1205 O O . SER B 1 4 ? 6.605 6.035 12.633 1 82.62 4 SER B O 1
ATOM 1207 N N . GLU B 1 5 ? 7.117 8.18 12.867 1 82.5 5 GLU B N 1
ATOM 1208 C CA . GLU B 1 5 ? 6.375 8.547 11.664 1 82.5 5 GLU B CA 1
ATOM 1209 C C . GLU B 1 5 ? 7.078 8.047 10.406 1 82.5 5 GLU B C 1
ATOM 1211 O O . GLU B 1 5 ? 6.426 7.582 9.469 1 82.5 5 GLU B O 1
ATOM 1216 N N . PHE B 1 6 ? 8.328 8.156 10.547 1 84 6 PHE B N 1
ATOM 1217 C CA . PHE B 1 6 ? 9.133 7.684 9.43 1 84 6 PHE B CA 1
ATOM 1218 C C . PHE B 1 6 ? 8.953 6.184 9.227 1 84 6 PHE B C 1
ATOM 1220 O O . PHE B 1 6 ? 8.758 5.723 8.094 1 84 6 PHE B O 1
ATOM 1227 N N . ILE B 1 7 ? 8.977 5.438 10.289 1 86.19 7 ILE B N 1
ATOM 1228 C CA . ILE B 1 7 ? 8.836 3.988 10.227 1 86.19 7 ILE B CA 1
ATOM 1229 C C . ILE B 1 7 ? 7.441 3.627 9.719 1 86.19 7 ILE B C 1
ATOM 1231 O O . ILE B 1 7 ? 7.285 2.688 8.93 1 86.19 7 ILE B O 1
ATOM 1235 N N . ARG B 1 8 ? 6.492 4.285 10.086 1 86.75 8 ARG B N 1
ATOM 1236 C CA . ARG B 1 8 ? 5.129 4.059 9.625 1 86.75 8 ARG B CA 1
ATOM 1237 C C . ARG B 1 8 ? 5.02 4.27 8.117 1 86.75 8 ARG B C 1
ATOM 1239 O O . ARG B 1 8 ? 4.391 3.473 7.418 1 86.75 8 ARG B O 1
ATOM 1246 N N . ASN B 1 9 ? 5.672 5.316 7.695 1 87.25 9 ASN B N 1
ATOM 1247 C CA . ASN B 1 9 ? 5.676 5.602 6.266 1 87.25 9 ASN B CA 1
ATOM 1248 C C . ASN B 1 9 ? 6.426 4.527 5.48 1 87.25 9 ASN B C 1
ATOM 1250 O O . ASN B 1 9 ? 6.059 4.211 4.348 1 87.25 9 ASN B O 1
ATOM 1254 N N . MET B 1 10 ? 7.402 4.027 6.125 1 90.19 10 MET B N 1
ATOM 1255 C CA . MET B 1 10 ? 8.172 2.971 5.469 1 90.19 10 MET B CA 1
ATOM 1256 C C . MET B 1 10 ? 7.328 1.711 5.305 1 90.19 10 MET B C 1
ATOM 1258 O O . MET B 1 10 ? 7.406 1.038 4.273 1 90.19 10 MET B O 1
ATOM 1262 N N . VAL B 1 11 ? 6.582 1.394 6.34 1 92.25 11 VAL B N 1
ATOM 1263 C CA . VAL B 1 11 ? 5.719 0.223 6.258 1 92.25 11 VAL B CA 1
ATOM 1264 C C . VAL B 1 11 ? 4.688 0.414 5.145 1 92.25 11 VAL B C 1
ATOM 1266 O O . VAL B 1 11 ? 4.461 -0.492 4.34 1 92.25 11 VAL B O 1
ATOM 1269 N N . LYS B 1 12 ? 4.141 1.545 5.039 1 92.06 12 LYS B N 1
ATOM 1270 C CA . LYS B 1 12 ? 3.199 1.854 3.967 1 92.06 12 LYS B CA 1
ATOM 1271 C C . LYS B 1 12 ? 3.865 1.733 2.6 1 92.06 12 LYS B C 1
ATOM 1273 O O . LYS B 1 12 ? 3.312 1.116 1.687 1 92.06 12 LYS B O 1
ATOM 1278 N N . ASP B 1 13 ? 5.023 2.299 2.564 1 92.69 13 ASP B N 1
ATOM 1279 C CA . ASP B 1 13 ? 5.758 2.238 1.305 1 92.69 13 ASP B CA 1
ATOM 1280 C C . ASP B 1 13 ? 6.043 0.794 0.904 1 92.69 13 ASP B C 1
ATOM 1282 O O . ASP B 1 13 ? 5.98 0.447 -0.277 1 92.69 13 ASP B O 1
ATOM 1286 N N . PHE B 1 14 ? 6.387 -0.017 1.874 1 96 14 PHE B N 1
ATOM 1287 C CA . PHE B 1 14 ? 6.633 -1.43 1.606 1 96 14 PHE B CA 1
ATOM 1288 C C . PHE B 1 14 ? 5.418 -2.074 0.947 1 96 14 PHE B C 1
ATOM 1290 O O . PHE B 1 14 ? 5.543 -2.738 -0.084 1 96 14 PHE B O 1
ATOM 1297 N N . LEU B 1 15 ? 4.336 -1.857 1.545 1 96.75 15 LEU B N 1
ATOM 1298 C CA . LEU B 1 15 ? 3.109 -2.463 1.037 1 96.75 15 LEU B CA 1
ATOM 1299 C C . LEU B 1 15 ? 2.756 -1.905 -0.337 1 96.75 15 LEU B C 1
ATOM 1301 O O . LEU B 1 15 ? 2.336 -2.652 -1.225 1 96.75 15 LEU B O 1
ATOM 1305 N N . ILE B 1 16 ? 2.953 -0.642 -0.548 1 95.88 16 ILE B N 1
ATOM 1306 C CA . ILE B 1 16 ? 2.656 0.007 -1.82 1 95.88 16 ILE B CA 1
ATOM 1307 C C . ILE B 1 16 ? 3.59 -0.53 -2.904 1 95.88 16 ILE B C 1
ATOM 1309 O O . ILE B 1 16 ? 3.146 -0.859 -4.008 1 95.88 16 ILE B O 1
ATOM 1313 N N . ILE B 1 17 ? 4.809 -0.598 -2.557 1 96.88 17 ILE B N 1
ATOM 1314 C CA . ILE B 1 17 ? 5.797 -1.108 -3.502 1 96.88 17 ILE B CA 1
ATOM 1315 C C . ILE B 1 17 ? 5.477 -2.561 -3.848 1 96.88 17 ILE B C 1
ATOM 1317 O O . ILE B 1 17 ? 5.453 -2.936 -5.023 1 96.88 17 ILE B O 1
ATOM 1321 N N . PHE B 1 18 ? 5.223 -3.371 -2.857 1 97.69 18 PHE B N 1
ATOM 1322 C CA . PHE B 1 18 ? 4.895 -4.781 -3.037 1 97.69 18 PHE B CA 1
ATOM 1323 C C . PHE B 1 18 ? 3.682 -4.941 -3.945 1 97.69 18 PHE B C 1
ATOM 1325 O O . PHE B 1 18 ? 3.729 -5.691 -4.926 1 97.69 18 PHE B O 1
ATOM 1332 N N . ALA B 1 19 ? 2.656 -4.223 -3.646 1 97.38 19 ALA B N 1
ATOM 1333 C CA . ALA B 1 19 ? 1.441 -4.266 -4.457 1 97.38 19 ALA B CA 1
ATOM 1334 C C . ALA B 1 19 ? 1.725 -3.842 -5.895 1 97.38 19 ALA B C 1
ATOM 1336 O O . ALA B 1 19 ? 1.247 -4.473 -6.84 1 97.38 19 ALA B O 1
ATOM 1337 N N . SER B 1 20 ? 2.453 -2.793 -6.047 1 95.69 20 SER B N 1
ATOM 1338 C CA . SER B 1 20 ? 2.756 -2.256 -7.367 1 95.69 20 SER B CA 1
ATOM 1339 C C . SER B 1 20 ? 3.531 -3.264 -8.211 1 95.69 20 SER B C 1
ATOM 1341 O O . SER B 1 20 ? 3.254 -3.432 -9.398 1 95.69 20 SER B O 1
ATOM 1343 N N . ILE B 1 21 ? 4.469 -3.885 -7.523 1 96.19 21 ILE B N 1
ATOM 1344 C CA . ILE B 1 21 ? 5.258 -4.879 -8.242 1 96.19 21 ILE B CA 1
ATOM 1345 C C . ILE B 1 21 ? 4.355 -6.035 -8.672 1 96.19 21 ILE B C 1
ATOM 1347 O O . ILE B 1 21 ? 4.41 -6.48 -9.82 1 96.19 21 ILE B O 1
ATOM 1351 N N . ILE B 1 22 ? 3.531 -6.508 -7.789 1 97.06 22 ILE B N 1
ATOM 1352 C CA . ILE B 1 22 ? 2.629 -7.609 -8.109 1 97.06 22 ILE B CA 1
ATOM 1353 C C . ILE B 1 22 ? 1.725 -7.215 -9.273 1 97.06 22 ILE B C 1
ATOM 1355 O O . ILE B 1 22 ? 1.508 -8.008 -10.195 1 97.06 22 ILE B O 1
ATOM 1359 N N . ILE B 1 23 ? 1.233 -6.047 -9.273 1 96.19 23 ILE B N 1
ATOM 1360 C CA . ILE B 1 23 ? 0.331 -5.578 -10.32 1 96.19 23 ILE B CA 1
ATOM 1361 C C . ILE B 1 23 ? 1.076 -5.512 -11.648 1 96.19 23 ILE B C 1
ATOM 1363 O O . ILE B 1 23 ? 0.587 -6.004 -12.672 1 96.19 23 ILE B O 1
ATOM 1367 N N . ILE B 1 24 ? 2.244 -4.93 -11.664 1 93.19 24 ILE B N 1
ATOM 1368 C CA . ILE B 1 24 ? 3.029 -4.773 -12.891 1 93.19 24 ILE B CA 1
ATOM 1369 C C . ILE B 1 24 ? 3.371 -6.145 -13.461 1 93.19 24 ILE B C 1
ATOM 1371 O O . ILE B 1 24 ? 3.221 -6.375 -14.664 1 93.19 24 ILE B O 1
ATOM 1375 N N . ILE B 1 25 ? 3.805 -7.039 -12.609 1 92.81 25 ILE B N 1
ATOM 1376 C CA . ILE B 1 25 ? 4.18 -8.367 -13.086 1 92.81 25 ILE B CA 1
ATOM 1377 C C . ILE B 1 25 ? 2.938 -9.117 -13.562 1 92.81 25 ILE B C 1
ATOM 1379 O O . ILE B 1 25 ? 2.996 -9.867 -14.539 1 92.81 25 ILE B O 1
ATOM 1383 N N . THR B 1 26 ? 1.824 -8.969 -12.852 1 95 26 THR B N 1
ATOM 1384 C CA . THR B 1 26 ? 0.575 -9.578 -13.297 1 95 26 THR B CA 1
ATOM 1385 C C . THR B 1 26 ? 0.223 -9.117 -14.711 1 95 26 THR B C 1
ATOM 1387 O O . THR B 1 26 ? -0.13 -9.938 -15.562 1 95 26 THR B O 1
ATOM 1390 N N . ILE B 1 27 ? 0.34 -7.844 -14.992 1 92.75 27 ILE B N 1
ATOM 1391 C CA . ILE B 1 27 ? 0.046 -7.285 -16.312 1 92.75 27 ILE B CA 1
ATOM 1392 C C . ILE B 1 27 ? 1.036 -7.836 -17.328 1 92.75 27 ILE B C 1
ATOM 1394 O O . ILE B 1 27 ? 0.644 -8.242 -18.438 1 92.75 27 ILE B O 1
ATOM 1398 N N . LEU B 1 28 ? 2.271 -7.895 -16.984 1 88.81 28 LEU B N 1
ATOM 1399 C CA . LEU B 1 28 ? 3.287 -8.414 -17.891 1 88.81 28 LEU B CA 1
ATOM 1400 C C . LEU B 1 28 ? 3.031 -9.883 -18.203 1 88.81 28 LEU B C 1
ATOM 1402 O O . LEU B 1 28 ? 3.178 -10.312 -19.344 1 88.81 28 LEU B O 1
ATOM 1406 N N . ARG B 1 29 ? 2.697 -10.609 -17.156 1 92.06 29 ARG B N 1
ATOM 1407 C CA . ARG B 1 29 ? 2.393 -12.016 -17.375 1 92.06 29 ARG B CA 1
ATOM 1408 C C . ARG B 1 29 ? 1.146 -12.18 -18.234 1 92.06 29 ARG B C 1
ATOM 1410 O O . ARG B 1 29 ? 1.096 -13.055 -19.109 1 92.06 29 ARG B O 1
ATOM 1417 N N . GLN B 1 30 ? 0.149 -11.375 -17.984 1 93.44 30 GLN B N 1
ATOM 1418 C CA . GLN B 1 30 ? -1.056 -11.406 -18.812 1 93.44 30 GLN B CA 1
ATOM 1419 C C . GLN B 1 30 ? -0.718 -11.227 -20.281 1 93.44 30 GLN B C 1
ATOM 1421 O O . GLN B 1 30 ? -1.312 -11.875 -21.156 1 93.44 30 GLN B O 1
ATOM 1426 N N . ILE B 1 31 ? 0.225 -10.461 -20.625 1 91.62 31 ILE B N 1
ATOM 1427 C CA . ILE B 1 31 ? 0.599 -10.109 -21.984 1 91.62 31 ILE B CA 1
ATOM 1428 C C . ILE B 1 31 ? 1.538 -11.172 -22.562 1 91.62 31 ILE B C 1
ATOM 1430 O O . ILE B 1 31 ? 1.352 -11.633 -23.688 1 91.62 31 ILE B O 1
ATOM 1434 N N . TYR B 1 32 ? 2.51 -11.672 -21.812 1 89.75 32 TYR B N 1
ATOM 1435 C CA . TYR B 1 32 ? 3.611 -12.453 -22.359 1 89.75 32 TYR B CA 1
ATOM 1436 C C . TYR B 1 32 ? 3.443 -13.938 -22.047 1 89.75 32 TYR B C 1
ATOM 1438 O O . TYR B 1 32 ? 3.91 -14.789 -22.797 1 89.75 32 TYR B O 1
ATOM 1446 N N . ASP B 1 33 ? 2.873 -14.219 -20.891 1 91.81 33 ASP B N 1
ATOM 1447 C CA . ASP B 1 33 ? 2.719 -15.609 -20.484 1 91.81 33 ASP B CA 1
ATOM 1448 C C . ASP B 1 33 ? 1.542 -15.766 -19.516 1 91.81 33 ASP B C 1
ATOM 1450 O O . ASP B 1 33 ? 1.737 -16 -18.328 1 91.81 33 ASP B O 1
ATOM 1454 N N . PRO B 1 34 ? 0.359 -15.797 -20.016 1 90.88 34 PRO B N 1
ATOM 1455 C CA . PRO B 1 34 ? -0.846 -15.75 -19.188 1 90.88 34 PRO B CA 1
ATOM 1456 C C . PRO B 1 34 ? -1.062 -17.047 -18.391 1 90.88 34 PRO B C 1
ATOM 1458 O O . PRO B 1 34 ? -1.85 -17.062 -17.438 1 90.88 34 PRO B O 1
ATOM 1461 N N . THR B 1 35 ? -0.361 -18.094 -18.656 1 91.5 35 THR B N 1
ATOM 1462 C CA . THR B 1 35 ? -0.59 -19.375 -17.969 1 91.5 35 THR B CA 1
ATOM 1463 C C . THR B 1 35 ? 0.363 -19.531 -16.781 1 91.5 35 THR B C 1
ATOM 1465 O O . THR B 1 35 ? 0.182 -20.406 -15.953 1 91.5 35 THR B O 1
ATOM 1468 N N . MET B 1 36 ? 1.316 -18.641 -16.766 1 88.69 36 MET B N 1
ATOM 1469 C CA . MET B 1 36 ? 2.287 -18.766 -15.688 1 88.69 36 MET B CA 1
ATOM 1470 C C . MET B 1 36 ? 1.724 -18.203 -14.383 1 88.69 36 MET B C 1
ATOM 1472 O O . MET B 1 36 ? 1.415 -17.016 -14.297 1 88.69 36 MET B O 1
ATOM 1476 N N . ALA B 1 37 ? 1.619 -19.031 -13.422 1 91.75 37 ALA B N 1
ATOM 1477 C CA . ALA B 1 37 ? 1.108 -18.641 -12.109 1 91.75 37 ALA B CA 1
ATOM 1478 C C . ALA B 1 37 ? 2.23 -18.109 -11.227 1 91.75 37 ALA B C 1
ATOM 1480 O O . ALA B 1 37 ? 3.41 -18.219 -11.562 1 91.75 37 ALA B O 1
ATOM 1481 N N . PHE B 1 38 ? 1.8 -17.406 -10.164 1 93.31 38 PHE B N 1
ATOM 1482 C CA . PHE B 1 38 ? 2.74 -17 -9.125 1 93.31 38 PHE B CA 1
ATOM 1483 C C . PHE B 1 38 ? 2.881 -18.094 -8.07 1 93.31 38 PHE B C 1
ATOM 1485 O O . PHE B 1 38 ? 1.955 -18.344 -7.297 1 93.31 38 PHE B O 1
ATOM 1492 N N . ASP B 1 39 ? 4.039 -18.75 -8.156 1 92.81 39 ASP B N 1
ATOM 1493 C CA . ASP B 1 39 ? 4.262 -19.656 -7.039 1 92.81 39 ASP B CA 1
ATOM 1494 C C . ASP B 1 39 ? 4.637 -18.906 -5.77 1 92.81 39 ASP B C 1
ATOM 1496 O O . ASP B 1 39 ? 4.871 -17.688 -5.809 1 92.81 39 ASP B O 1
ATOM 1500 N N . LEU B 1 40 ? 4.602 -19.516 -4.645 1 93.69 40 LEU B N 1
ATOM 1501 C CA . LEU B 1 40 ? 4.867 -18.859 -3.369 1 93.69 40 LEU B CA 1
ATOM 1502 C C . LEU B 1 40 ? 6.281 -18.297 -3.332 1 93.69 40 LEU B C 1
ATOM 1504 O O . LEU B 1 40 ? 6.504 -17.203 -2.781 1 93.69 40 LEU B O 1
ATOM 1508 N N . LYS B 1 41 ? 7.211 -19.031 -3.879 1 92.44 41 LYS B N 1
ATOM 1509 C CA . LYS B 1 41 ? 8.602 -18.578 -3.916 1 92.44 41 LYS B CA 1
ATOM 1510 C C . LYS B 1 41 ? 8.711 -17.219 -4.609 1 92.44 41 LYS B C 1
ATOM 1512 O O . LYS B 1 41 ? 9.43 -16.328 -4.141 1 92.44 41 LYS B O 1
ATOM 1517 N N . SER B 1 42 ? 7.969 -17.062 -5.715 1 92.81 42 SER B N 1
ATOM 1518 C CA . SER B 1 42 ? 8.008 -15.805 -6.453 1 92.81 42 SER B CA 1
ATOM 1519 C C . SER B 1 42 ? 7.426 -14.656 -5.625 1 92.81 42 SER B C 1
ATOM 1521 O O . SER B 1 42 ? 7.945 -13.539 -5.652 1 92.81 42 SER B O 1
ATOM 1523 N N . ILE B 1 43 ? 6.414 -14.914 -4.91 1 95.94 43 ILE B N 1
ATOM 1524 C CA . ILE B 1 43 ? 5.781 -13.891 -4.082 1 95.94 43 ILE B CA 1
ATOM 1525 C C . ILE B 1 43 ? 6.734 -13.477 -2.963 1 95.94 43 ILE B C 1
ATOM 1527 O O . ILE B 1 43 ? 6.887 -12.289 -2.678 1 95.94 43 ILE B O 1
ATOM 1531 N N . TYR B 1 44 ? 7.406 -14.406 -2.348 1 95.38 44 TYR B N 1
ATOM 1532 C CA . TYR B 1 44 ? 8.367 -14.109 -1.292 1 95.38 44 TYR B CA 1
ATOM 1533 C C . TYR B 1 44 ? 9.531 -13.281 -1.829 1 95.38 44 TYR B C 1
ATOM 1535 O O . TYR B 1 44 ? 10.047 -12.398 -1.139 1 95.38 44 TYR B O 1
ATOM 1543 N N . ILE B 1 45 ? 9.977 -13.594 -2.992 1 94.75 45 ILE B N 1
ATOM 1544 C CA . ILE B 1 45 ? 11.055 -12.836 -3.621 1 94.75 45 ILE B CA 1
ATOM 1545 C C . ILE B 1 45 ? 10.625 -11.391 -3.822 1 94.75 45 ILE B C 1
ATOM 1547 O O . ILE B 1 45 ? 11.367 -10.461 -3.498 1 94.75 45 ILE B O 1
ATOM 1551 N N . ILE B 1 46 ? 9.391 -11.234 -4.332 1 95.88 46 ILE B N 1
ATOM 1552 C CA . ILE B 1 46 ? 8.859 -9.891 -4.551 1 95.88 46 ILE B CA 1
ATOM 1553 C C . ILE B 1 46 ? 8.75 -9.156 -3.219 1 95.88 46 ILE B C 1
ATOM 1555 O O . ILE B 1 46 ? 9.094 -7.973 -3.129 1 95.88 46 ILE B O 1
ATOM 1559 N N . MET B 1 47 ? 8.328 -9.859 -2.182 1 96.75 47 MET B N 1
ATOM 1560 C CA . MET B 1 47 ? 8.242 -9.281 -0.844 1 96.75 47 MET B CA 1
ATOM 1561 C C . MET B 1 47 ? 9.625 -8.844 -0.355 1 96.75 47 MET B C 1
ATOM 1563 O O . MET B 1 47 ? 9.773 -7.75 0.193 1 96.75 47 MET B O 1
ATOM 1567 N N . ALA B 1 48 ? 10.602 -9.68 -0.565 1 95.56 48 ALA B N 1
ATOM 1568 C CA . ALA B 1 48 ? 11.969 -9.391 -0.137 1 95.56 48 ALA B CA 1
ATOM 1569 C C . ALA B 1 48 ? 12.531 -8.18 -0.883 1 95.56 48 ALA B C 1
ATOM 1571 O O . ALA B 1 48 ? 13.133 -7.293 -0.276 1 95.56 48 ALA B O 1
ATOM 1572 N N . PHE B 1 49 ? 12.297 -8.141 -2.186 1 95.56 49 PHE B N 1
ATOM 1573 C CA . PHE B 1 49 ? 12.758 -7.004 -2.984 1 95.56 49 PHE B CA 1
ATOM 1574 C C . PHE B 1 49 ? 12.086 -5.715 -2.525 1 95.56 49 PHE B C 1
ATOM 1576 O O . PHE B 1 49 ? 12.734 -4.664 -2.459 1 95.56 49 PHE B O 1
ATOM 1583 N N . SER B 1 50 ? 10.789 -5.801 -2.225 1 96.88 50 SER B N 1
ATOM 1584 C CA . SER B 1 50 ? 10.062 -4.633 -1.733 1 96.88 50 SER B CA 1
ATOM 1585 C C . SER B 1 50 ? 10.617 -4.168 -0.39 1 96.88 50 SER B C 1
ATOM 1587 O O . SER B 1 50 ? 10.758 -2.967 -0.153 1 96.88 50 SER B O 1
ATOM 1589 N N . PHE B 1 51 ? 10.961 -5.152 0.459 1 96.06 51 PHE B N 1
ATOM 1590 C CA . PHE B 1 51 ? 11.492 -4.852 1.783 1 96.06 51 PHE B CA 1
ATOM 1591 C C . PHE B 1 51 ? 12.859 -4.184 1.681 1 96.06 51 PHE B C 1
ATOM 1593 O O . PHE B 1 51 ? 13.109 -3.166 2.33 1 96.06 51 PHE B O 1
ATOM 1600 N N . VAL B 1 52 ? 13.688 -4.699 0.861 1 94.62 52 VAL B N 1
ATOM 1601 C CA . VAL B 1 52 ? 15.016 -4.133 0.658 1 94.62 52 VAL B CA 1
ATOM 1602 C C . VAL B 1 52 ? 14.898 -2.717 0.102 1 94.62 52 VAL B C 1
ATOM 1604 O O . VAL B 1 52 ? 15.664 -1.83 0.476 1 94.62 52 VAL B O 1
ATOM 1607 N N . SER B 1 53 ? 13.93 -2.541 -0.778 1 94.38 53 SER B N 1
ATOM 1608 C CA . SER B 1 53 ? 13.734 -1.236 -1.4 1 94.38 53 SER B CA 1
ATOM 1609 C C . SER B 1 53 ? 13.398 -0.173 -0.36 1 94.38 53 SER B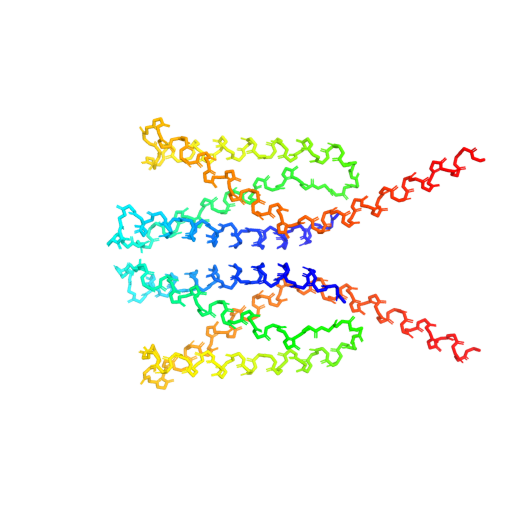 C 1
ATOM 1611 O O . SER B 1 53 ? 13.891 0.957 -0.439 1 94.38 53 SER B O 1
ATOM 1613 N N . VAL B 1 54 ? 12.625 -0.516 0.612 1 94 54 VAL B N 1
ATOM 1614 C CA . VAL B 1 54 ? 12.188 0.496 1.569 1 94 54 VAL B CA 1
ATOM 1615 C C . VAL B 1 54 ? 13.312 0.778 2.568 1 94 54 VAL B C 1
ATOM 1617 O O . VAL B 1 54 ? 13.406 1.882 3.109 1 94 54 VAL B O 1
ATOM 1620 N N . LEU B 1 55 ? 14.156 -0.207 2.842 1 90.56 55 LEU B N 1
ATOM 1621 C CA . LEU B 1 55 ? 15.273 0.006 3.754 1 90.56 55 LEU B CA 1
ATOM 1622 C C . LEU B 1 55 ? 16.188 1.113 3.242 1 90.56 55 LEU B C 1
ATOM 1624 O O . LEU B 1 55 ? 16.797 1.833 4.035 1 90.56 55 LEU B O 1
ATOM 1628 N N . MET B 1 56 ? 16.219 1.307 1.967 1 89.44 56 MET B N 1
ATOM 1629 C CA . MET B 1 56 ? 17.031 2.381 1.387 1 89.44 56 MET B CA 1
ATOM 1630 C C . MET B 1 56 ? 16.375 3.736 1.626 1 89.44 56 MET B C 1
ATOM 1632 O O . MET B 1 56 ? 16.984 4.777 1.383 1 89.44 56 MET B O 1
ATOM 1636 N N . GLY B 1 57 ? 15.164 3.705 2.146 1 84.75 57 GLY B N 1
ATOM 1637 C CA . GLY B 1 57 ? 14.43 4.93 2.449 1 84.75 57 GLY B CA 1
ATOM 1638 C C . GLY B 1 57 ? 15.102 5.773 3.518 1 84.75 57 GLY B C 1
ATOM 1639 O O . GLY B 1 57 ? 14.859 6.977 3.609 1 84.75 57 GLY B O 1
ATOM 1640 N N . PHE B 1 58 ? 15.969 5.137 4.23 1 85.81 58 PHE B N 1
ATOM 1641 C CA . PHE B 1 58 ? 16.672 5.875 5.273 1 85.81 58 PHE B CA 1
ATOM 1642 C C . PHE B 1 58 ? 17.547 6.969 4.672 1 85.81 58 PHE B C 1
ATOM 1644 O O . PHE B 1 58 ? 17.875 7.949 5.344 1 85.81 58 PHE B O 1
ATOM 1651 N N . ILE B 1 59 ? 17.844 6.836 3.445 1 84.94 59 ILE B N 1
ATOM 1652 C CA . ILE B 1 59 ? 18.594 7.867 2.727 1 84.94 59 ILE B CA 1
ATOM 1653 C C . ILE B 1 59 ? 17.781 9.164 2.695 1 84.94 59 ILE B C 1
ATOM 1655 O O . ILE B 1 59 ? 18.344 10.258 2.723 1 84.94 59 ILE B O 1
ATOM 1659 N N . LEU B 1 60 ? 16.484 9.031 2.717 1 82.94 60 LEU B N 1
ATOM 1660 C CA . LEU B 1 60 ? 15.602 10.188 2.604 1 82.94 60 LEU B CA 1
ATOM 1661 C C . LEU B 1 60 ? 15.203 10.703 3.98 1 82.94 60 LEU B C 1
ATOM 1663 O O . LEU B 1 60 ? 14.555 11.742 4.094 1 82.94 60 LEU B O 1
ATOM 1667 N N . TYR B 1 61 ? 15.578 9.945 5 1 83.06 61 TYR B N 1
ATOM 1668 C CA . TYR B 1 61 ? 15.188 10.359 6.344 1 83.06 61 TYR B CA 1
ATOM 1669 C C . TYR B 1 61 ? 15.938 11.617 6.766 1 83.06 61 TYR B C 1
ATOM 1671 O O . TYR B 1 61 ? 17.172 11.695 6.633 1 83.06 61 TYR B O 1
ATOM 1679 N N . SER B 1 62 ? 15.18 12.625 7.156 1 76.94 62 SER B N 1
ATOM 1680 C CA . SER B 1 62 ? 15.789 13.844 7.668 1 76.94 62 SER B CA 1
ATOM 1681 C C . SER B 1 62 ? 15.055 14.344 8.914 1 76.94 62 SER B C 1
ATOM 1683 O O . SER B 1 62 ? 13.93 14.828 8.828 1 76.94 62 SER B O 1
ATOM 1685 N N . PRO B 1 63 ? 15.734 14.219 10.023 1 75.5 63 PRO B N 1
ATOM 1686 C CA . PRO B 1 63 ? 15.086 14.695 11.242 1 75.5 63 PRO B CA 1
ATOM 1687 C C . PRO B 1 63 ? 14.938 16.219 11.273 1 75.5 63 PRO B C 1
ATOM 1689 O O . PRO B 1 63 ? 14.086 16.75 11.992 1 75.5 63 PRO B O 1
ATOM 1692 N N . ASN B 1 64 ? 15.844 16.875 10.461 1 73.56 64 ASN B N 1
ATOM 1693 C CA . ASN B 1 64 ? 15.797 18.328 10.406 1 73.56 64 ASN B CA 1
ATOM 1694 C C . ASN B 1 64 ? 15.211 18.812 9.086 1 73.56 64 ASN B C 1
ATOM 1696 O O . ASN B 1 64 ? 15.172 18.078 8.102 1 73.56 64 ASN B O 1
ATOM 1700 N N . ASP B 1 65 ? 14.625 19.969 9.117 1 71.69 65 ASP B N 1
ATOM 1701 C CA . ASP B 1 65 ? 14.07 20.547 7.902 1 71.69 65 ASP B CA 1
ATOM 1702 C C . ASP B 1 65 ? 15.156 20.734 6.836 1 71.69 65 ASP B C 1
ATOM 1704 O O . ASP B 1 65 ? 16.266 21.156 7.145 1 71.69 65 ASP B O 1
ATOM 1708 N N . ILE B 1 66 ? 14.984 20.234 5.805 1 75.06 66 ILE B N 1
ATOM 1709 C CA . ILE B 1 66 ? 15.906 20.344 4.68 1 75.06 66 ILE B CA 1
ATOM 1710 C C . ILE B 1 66 ? 15.258 21.156 3.559 1 75.06 66 ILE B C 1
ATOM 1712 O O . ILE B 1 66 ? 14.039 21.188 3.43 1 75.06 66 ILE B O 1
ATOM 1716 N N . SER B 1 67 ? 16.125 21.875 2.879 1 74.5 67 SER B N 1
ATOM 1717 C CA . SER B 1 67 ? 15.625 22.656 1.757 1 74.5 67 SER B CA 1
ATOM 1718 C C . SER B 1 67 ? 15.094 21.766 0.644 1 74.5 67 SER B C 1
ATOM 1720 O O . SER B 1 67 ? 15.406 20.578 0.598 1 74.5 67 SER B O 1
ATOM 1722 N N . GLU B 1 68 ? 14.297 22.219 -0.214 1 77.06 68 GLU B N 1
ATOM 1723 C CA . GLU B 1 68 ? 13.727 21.484 -1.335 1 77.06 68 GLU B CA 1
ATOM 1724 C C . GLU B 1 68 ? 14.812 20.984 -2.277 1 77.06 68 GLU B C 1
ATOM 1726 O O . GLU B 1 68 ? 14.734 19.859 -2.775 1 77.06 68 GLU B O 1
ATOM 1731 N N . LYS B 1 69 ? 15.766 21.906 -2.523 1 82.25 69 LYS B N 1
ATOM 1732 C CA . LYS B 1 69 ? 16.844 21.531 -3.434 1 82.25 69 LYS B CA 1
ATOM 1733 C C . LYS B 1 69 ? 17.641 20.344 -2.889 1 82.25 69 LYS B C 1
ATOM 1735 O O . LYS B 1 69 ? 17.953 19.406 -3.623 1 82.25 69 LYS B O 1
ATOM 1740 N N . LYS B 1 70 ? 17.938 20.391 -1.642 1 83.44 70 LYS B N 1
ATOM 1741 C CA . LYS B 1 70 ? 18.672 19.312 -1.011 1 83.44 70 LYS B CA 1
ATOM 1742 C C . LYS B 1 70 ? 17.875 18.016 -1.007 1 83.44 70 LYS B C 1
ATOM 1744 O O . LYS B 1 70 ? 18.422 16.938 -1.197 1 83.44 70 LYS B O 1
ATOM 1749 N N . MET B 1 71 ? 16.594 18.141 -0.853 1 83.5 71 MET B N 1
ATOM 1750 C CA . MET B 1 71 ? 15.719 16.969 -0.859 1 83.5 71 MET B CA 1
ATOM 1751 C C . MET B 1 71 ? 15.672 16.328 -2.244 1 83.5 71 MET B C 1
ATOM 1753 O O . MET B 1 71 ? 15.695 15.109 -2.369 1 83.5 71 MET B O 1
ATOM 1757 N N . ARG B 1 72 ? 15.672 17.188 -3.287 1 83.69 72 ARG B N 1
ATOM 1758 C CA . ARG B 1 72 ? 15.664 16.672 -4.652 1 83.69 72 ARG B CA 1
ATOM 1759 C C . ARG B 1 72 ? 16.953 15.914 -4.957 1 83.69 72 ARG B C 1
ATOM 1761 O O . ARG B 1 72 ? 16.922 14.883 -5.641 1 83.69 72 ARG B O 1
ATOM 1768 N N . ILE B 1 73 ? 18.031 16.391 -4.492 1 88.81 73 ILE B N 1
ATOM 1769 C CA . ILE B 1 73 ? 19.312 15.727 -4.684 1 88.81 73 ILE B CA 1
ATOM 1770 C C . ILE B 1 73 ? 19.312 14.383 -3.959 1 88.81 73 ILE B C 1
ATOM 1772 O O . ILE B 1 73 ? 19.75 13.375 -4.512 1 88.81 73 ILE B O 1
ATOM 1776 N N . ARG B 1 74 ? 18.797 14.398 -2.758 1 87.5 74 ARG B N 1
ATOM 1777 C CA . ARG B 1 74 ? 18.719 13.164 -1.978 1 87.5 74 ARG B CA 1
ATOM 1778 C C . ARG B 1 74 ? 17.828 12.141 -2.67 1 87.5 74 ARG B C 1
ATOM 1780 O O . ARG B 1 74 ? 18.109 10.945 -2.646 1 87.5 74 ARG B O 1
ATOM 1787 N N . MET B 1 75 ? 16.797 12.609 -3.285 1 88.06 75 MET B N 1
ATOM 1788 C CA . MET B 1 75 ? 15.891 11.734 -4.023 1 88.06 75 MET B CA 1
ATOM 1789 C C . MET B 1 75 ? 16.594 11.102 -5.215 1 88.06 75 MET B C 1
ATOM 1791 O O . MET B 1 75 ? 16.406 9.922 -5.5 1 88.06 75 MET B O 1
ATOM 1795 N N . ALA B 1 76 ? 17.359 11.922 -5.875 1 90.5 76 ALA B N 1
ATOM 1796 C CA . ALA B 1 76 ? 18.109 11.406 -7.012 1 90.5 76 ALA B CA 1
ATOM 1797 C C . ALA B 1 76 ? 19.125 10.352 -6.57 1 90.5 76 ALA B C 1
ATOM 1799 O O . ALA B 1 76 ? 19.234 9.297 -7.203 1 90.5 76 ALA B O 1
ATOM 1800 N N . ILE B 1 77 ? 19.75 10.609 -5.543 1 92.56 77 ILE B N 1
ATOM 1801 C CA . ILE B 1 77 ? 20.719 9.664 -5.008 1 92.56 77 ILE B CA 1
ATOM 1802 C C . ILE B 1 77 ? 20.016 8.375 -4.594 1 92.56 77 ILE B C 1
ATOM 1804 O O . ILE B 1 77 ? 20.484 7.277 -4.898 1 92.56 77 ILE B O 1
ATOM 1808 N N . HIS B 1 78 ? 18.938 8.578 -3.848 1 92.88 78 HIS B N 1
ATOM 1809 C CA . HIS B 1 78 ? 18.156 7.434 -3.404 1 92.88 78 HIS B CA 1
ATOM 1810 C C . HIS B 1 78 ? 17.703 6.578 -4.586 1 92.88 78 HIS B C 1
ATOM 1812 O O . HIS B 1 78 ? 17.797 5.352 -4.539 1 92.88 78 HIS B O 1
ATOM 1818 N N . PHE B 1 79 ? 17.297 7.184 -5.672 1 94.5 79 PHE B N 1
ATOM 1819 C CA . PHE B 1 79 ? 16.828 6.473 -6.855 1 94.5 79 PHE B CA 1
ATOM 1820 C C . PHE B 1 79 ? 17.938 5.637 -7.465 1 94.5 79 PHE B C 1
ATOM 1822 O O . PHE B 1 79 ? 17.75 4.453 -7.75 1 94.5 79 PHE B O 1
ATOM 1829 N N . PHE B 1 80 ? 19.062 6.227 -7.656 1 95.19 80 PHE B N 1
ATOM 1830 C CA . PHE B 1 80 ? 20.172 5.531 -8.289 1 95.19 80 PHE B CA 1
ATOM 1831 C C . PHE B 1 80 ? 20.703 4.422 -7.387 1 95.19 80 PHE B C 1
ATOM 1833 O O . PHE B 1 80 ? 21.094 3.355 -7.867 1 95.19 80 PHE B O 1
ATOM 1840 N N . THR B 1 81 ? 20.719 4.664 -6.109 1 95 81 THR B N 1
ATOM 1841 C CA . THR B 1 81 ? 21.141 3.627 -5.168 1 95 81 THR B CA 1
ATOM 1842 C C . THR B 1 81 ? 20.188 2.432 -5.23 1 95 81 THR B C 1
ATOM 1844 O O . THR B 1 81 ? 20.625 1.281 -5.227 1 95 81 THR B O 1
ATOM 1847 N N . LEU B 1 82 ? 18.938 2.744 -5.348 1 95.69 82 LEU B N 1
ATOM 1848 C CA . LEU B 1 82 ? 17.938 1.696 -5.453 1 95.69 82 LEU B CA 1
ATOM 1849 C C . LEU B 1 82 ? 18.141 0.865 -6.715 1 95.69 82 LEU B C 1
ATOM 1851 O O . LEU B 1 82 ? 18.125 -0.366 -6.664 1 95.69 82 LEU B O 1
ATOM 1855 N N . GLU B 1 83 ? 18.359 1.577 -7.84 1 96.31 83 GLU B N 1
ATOM 1856 C CA . GLU B 1 83 ? 18.594 0.901 -9.109 1 96.31 83 GLU B CA 1
ATOM 1857 C C . GLU B 1 83 ? 19.797 -0.032 -9.023 1 96.31 83 GLU B C 1
ATOM 1859 O O . GLU B 1 83 ? 19.719 -1.205 -9.391 1 96.31 83 GLU B O 1
ATOM 1864 N N . ILE B 1 84 ? 20.797 0.442 -8.523 1 95.88 84 ILE B N 1
ATOM 1865 C CA . ILE B 1 84 ? 22.031 -0.323 -8.477 1 95.88 84 ILE B CA 1
ATOM 1866 C C . ILE B 1 84 ? 21.875 -1.514 -7.531 1 95.88 84 ILE B C 1
ATOM 1868 O O . ILE B 1 84 ? 22.219 -2.645 -7.887 1 95.88 84 ILE B O 1
ATOM 1872 N N . LEU B 1 85 ? 21.344 -1.299 -6.383 1 95.88 85 LEU B N 1
ATOM 1873 C CA . LEU B 1 85 ? 21.203 -2.338 -5.367 1 95.88 85 LEU B CA 1
ATOM 1874 C C . LEU B 1 85 ? 20.281 -3.447 -5.855 1 95.88 85 LEU B C 1
ATOM 1876 O O . LEU B 1 85 ? 20.641 -4.625 -5.805 1 95.88 85 LEU B O 1
ATOM 1880 N N . LEU B 1 86 ? 19.125 -3.107 -6.352 1 96.56 86 LEU B N 1
ATOM 1881 C CA . LEU B 1 86 ? 18.141 -4.105 -6.73 1 96.56 86 LEU B CA 1
ATOM 1882 C C . LEU B 1 86 ? 18.578 -4.871 -7.969 1 96.56 86 LEU B C 1
ATOM 1884 O O . LEU B 1 86 ? 18.359 -6.082 -8.07 1 96.56 86 LEU B O 1
ATOM 1888 N N . ILE B 1 87 ? 19.203 -4.191 -8.906 1 96.12 87 ILE B N 1
ATOM 1889 C CA . ILE B 1 87 ? 19.703 -4.863 -10.102 1 96.12 87 ILE B CA 1
ATOM 1890 C C . ILE B 1 87 ? 20.828 -5.824 -9.727 1 96.12 87 ILE B C 1
ATOM 1892 O O . ILE B 1 87 ? 20.875 -6.957 -10.211 1 96.12 87 ILE B O 1
ATOM 1896 N N . THR B 1 88 ? 21.688 -5.383 -8.852 1 95.5 88 THR B N 1
ATOM 1897 C CA . THR B 1 88 ? 22.781 -6.25 -8.398 1 95.5 88 THR B CA 1
ATOM 1898 C C . THR B 1 88 ? 22.219 -7.496 -7.715 1 95.5 88 THR B C 1
ATOM 1900 O O . THR B 1 88 ? 22.656 -8.617 -8.008 1 95.5 88 THR B O 1
ATOM 1903 N N . ILE B 1 89 ? 21.266 -7.34 -6.855 1 95.31 89 ILE B N 1
ATOM 1904 C CA . ILE B 1 89 ? 20.641 -8.469 -6.184 1 95.31 89 ILE B CA 1
ATOM 1905 C C . ILE B 1 89 ? 19.984 -9.391 -7.215 1 95.31 89 ILE B C 1
ATOM 1907 O O . ILE B 1 89 ? 20.094 -10.609 -7.121 1 95.31 89 ILE B O 1
ATOM 1911 N N . GLY B 1 90 ? 19.297 -8.805 -8.227 1 94.62 90 GLY B N 1
ATOM 1912 C CA . GLY B 1 90 ? 18.688 -9.578 -9.297 1 94.62 90 GLY B CA 1
ATOM 1913 C C . GLY B 1 90 ? 19.688 -10.406 -10.078 1 94.62 90 GLY B C 1
ATOM 1914 O O . GLY B 1 90 ? 19.406 -11.547 -10.453 1 94.62 90 GLY B O 1
ATOM 1915 N N . ILE B 1 91 ? 20.875 -9.867 -10.289 1 94.5 91 ILE B N 1
ATOM 1916 C CA . ILE B 1 91 ? 21.938 -10.57 -11.016 1 94.5 91 ILE B CA 1
ATOM 1917 C C . ILE B 1 91 ? 22.469 -11.719 -10.156 1 94.5 91 ILE B C 1
ATOM 1919 O O . ILE B 1 91 ? 22.594 -12.844 -10.641 1 94.5 91 ILE B O 1
ATOM 1923 N N . VAL B 1 92 ? 22.672 -11.555 -8.922 1 93.25 92 VAL B N 1
ATOM 1924 C CA . VAL B 1 92 ? 23.219 -12.539 -8 1 93.25 92 VAL B CA 1
ATOM 1925 C C . VAL B 1 92 ? 22.266 -13.719 -7.859 1 93.25 92 VAL B C 1
ATOM 1927 O O . VAL B 1 92 ? 22.688 -14.867 -7.801 1 93.25 92 VAL B O 1
ATOM 1930 N N . PHE B 1 93 ? 20.938 -13.445 -7.898 1 91 93 PHE B N 1
ATOM 1931 C CA . PHE B 1 93 ? 19.938 -14.492 -7.684 1 91 93 PHE B CA 1
ATOM 1932 C C . PHE B 1 93 ? 19.516 -15.102 -9.008 1 91 93 PHE B C 1
ATOM 1934 O O . PHE B 1 93 ? 18.625 -15.961 -9.047 1 91 93 PHE B O 1
ATOM 1941 N N . GLY B 1 94 ? 20.031 -14.586 -10.133 1 90.81 94 GLY B N 1
ATOM 1942 C CA . GLY B 1 94 ? 19.781 -15.188 -11.438 1 90.81 94 GLY B CA 1
ATOM 1943 C C . GLY B 1 9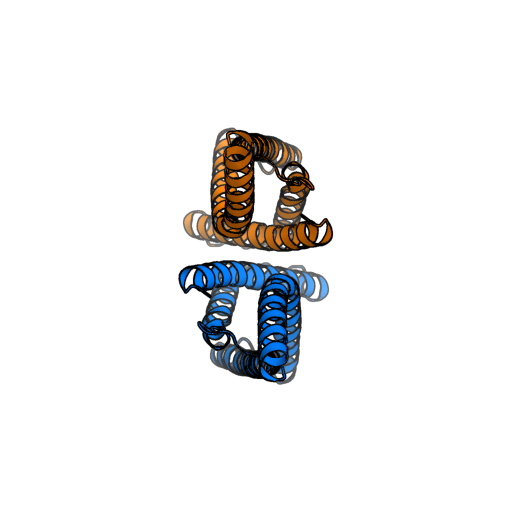4 ? 18.469 -14.734 -12.062 1 90.81 94 GLY B C 1
ATOM 1944 O O . GLY B 1 94 ? 17.969 -15.367 -12.992 1 90.81 94 GLY B O 1
ATOM 1945 N N . ILE B 1 95 ? 17.922 -13.711 -11.523 1 88 95 ILE B N 1
ATOM 1946 C CA . ILE B 1 95 ? 16.688 -13.148 -12.062 1 88 95 ILE B CA 1
ATOM 1947 C C . ILE B 1 95 ? 16.984 -12.305 -13.297 1 88 95 ILE B C 1
ATOM 1949 O O . ILE B 1 95 ? 16.234 -12.32 -14.273 1 88 95 ILE B O 1
ATOM 1953 N N . VAL B 1 96 ? 18.047 -11.57 -13.258 1 92.88 96 VAL B N 1
ATOM 1954 C CA . VAL B 1 96 ? 18.547 -10.75 -14.352 1 92.88 96 VAL B CA 1
ATOM 1955 C C . VAL B 1 96 ? 19.734 -11.453 -15.023 1 92.88 96 VAL B C 1
ATOM 1957 O O . VAL B 1 96 ? 20.797 -11.594 -14.43 1 92.88 96 VAL B O 1
ATOM 1960 N N . LYS B 1 97 ? 19.562 -11.883 -16.281 1 94.31 97 LYS B N 1
ATOM 1961 C CA . LYS B 1 97 ? 20.547 -12.75 -16.922 1 94.31 97 LYS B CA 1
ATOM 1962 C C . LYS B 1 97 ? 21.094 -12.133 -18.203 1 94.31 97 LYS B C 1
ATOM 1964 O O . LYS B 1 97 ? 22.078 -12.609 -18.766 1 94.31 97 LYS B O 1
ATOM 1969 N N . SER B 1 98 ? 20.438 -11.18 -18.641 1 94.06 98 SER B N 1
ATOM 1970 C CA . SER B 1 98 ? 20.844 -10.57 -19.906 1 94.06 98 SER B CA 1
ATOM 1971 C C . SER B 1 98 ? 20.781 -9.047 -19.812 1 94.06 98 SER B C 1
ATOM 1973 O O . SER B 1 98 ? 20.234 -8.492 -18.859 1 94.06 98 SER B O 1
ATOM 1975 N N . GLY B 1 99 ? 21.344 -8.453 -20.781 1 93.69 99 GLY B N 1
ATOM 1976 C CA . GLY B 1 99 ? 21.281 -7.004 -20.859 1 93.69 99 GLY B CA 1
ATOM 1977 C C . GLY B 1 99 ? 19.875 -6.473 -21 1 93.69 99 GLY B C 1
ATOM 1978 O O . GLY B 1 99 ? 19.531 -5.438 -20.422 1 93.69 99 GLY B O 1
ATOM 1979 N N . LEU B 1 100 ? 19.094 -7.191 -21.75 1 93.31 100 LEU B N 1
ATOM 1980 C CA . LEU B 1 100 ? 17.703 -6.809 -21.906 1 93.31 100 LEU B CA 1
ATOM 1981 C C . LEU B 1 100 ? 16.953 -6.902 -20.578 1 93.31 100 LEU B C 1
ATOM 1983 O O . LEU B 1 100 ? 16.141 -6.043 -20.266 1 93.31 100 LEU B O 1
ATOM 1987 N N . ASP B 1 101 ? 17.297 -7.906 -19.766 1 92.44 101 ASP B N 1
ATOM 1988 C CA . ASP B 1 101 ? 16.703 -8.039 -18.438 1 92.44 101 ASP B CA 1
ATOM 1989 C C . ASP B 1 101 ? 17.016 -6.828 -17.562 1 92.44 101 ASP B C 1
ATOM 1991 O O . ASP B 1 101 ? 16.156 -6.367 -16.797 1 92.44 101 ASP B O 1
ATOM 1995 N N . VAL B 1 102 ? 18.25 -6.398 -17.719 1 93.75 102 VAL B N 1
ATOM 1996 C CA . VAL B 1 102 ? 18.68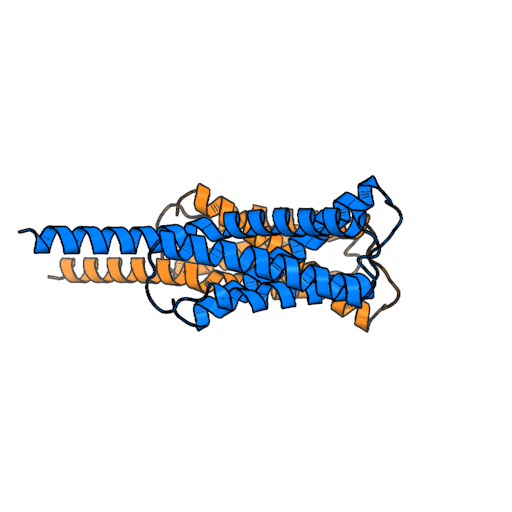8 -5.258 -16.922 1 93.75 102 VAL B CA 1
ATOM 1997 C C . VAL B 1 102 ? 17.844 -4.031 -17.281 1 93.75 102 VAL B C 1
ATOM 1999 O O . VAL B 1 102 ? 17.375 -3.322 -16.391 1 93.75 102 VAL B O 1
ATOM 2002 N N . ILE B 1 103 ? 17.609 -3.809 -18.516 1 94.44 103 ILE B N 1
ATOM 2003 C CA . ILE B 1 103 ? 16.859 -2.646 -18.984 1 94.44 103 ILE B CA 1
ATOM 2004 C C . ILE B 1 103 ? 15.414 -2.732 -18.516 1 94.44 103 ILE B C 1
ATOM 2006 O O . ILE B 1 103 ? 14.859 -1.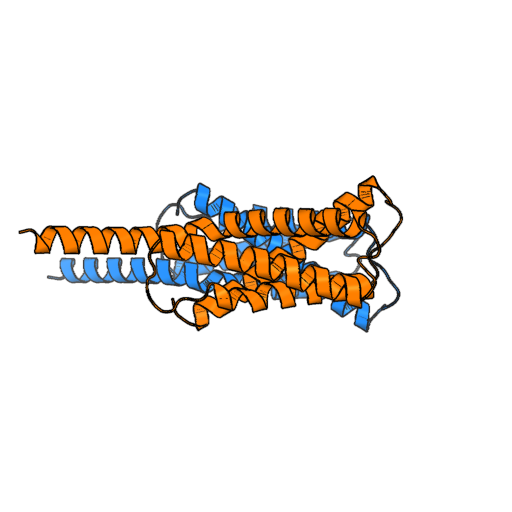754 -18 1 94.44 103 ILE B O 1
ATOM 2010 N N . ILE B 1 104 ? 14.844 -3.852 -18.672 1 90.12 104 ILE B N 1
ATOM 2011 C CA . ILE B 1 104 ? 13.453 -4.047 -18.266 1 90.12 104 ILE B CA 1
ATOM 2012 C C . ILE B 1 104 ? 13.312 -3.842 -16.766 1 90.12 104 ILE B C 1
ATOM 2014 O O . ILE B 1 104 ? 12.383 -3.17 -16.312 1 90.12 104 ILE B O 1
ATOM 2018 N N . PHE B 1 105 ? 14.258 -4.461 -16.031 1 93.75 105 PHE B N 1
ATOM 2019 C CA . PHE B 1 105 ? 14.25 -4.34 -14.586 1 93.75 105 PHE B CA 1
ATOM 2020 C C . PHE B 1 105 ? 14.398 -2.881 -14.164 1 93.75 105 PHE B C 1
ATOM 2022 O O . PHE B 1 105 ? 13.68 -2.408 -13.281 1 93.75 105 PHE B O 1
ATOM 2029 N N . ALA B 1 106 ? 15.328 -2.166 -14.828 1 94.69 106 ALA B N 1
ATOM 2030 C CA . ALA B 1 106 ? 15.555 -0.753 -14.531 1 94.69 106 ALA B CA 1
ATOM 2031 C C . ALA B 1 106 ? 14.297 0.07 -14.789 1 94.69 106 ALA B C 1
ATOM 2033 O O . ALA B 1 106 ? 13.953 0.951 -13.992 1 94.69 106 ALA B O 1
ATOM 2034 N N . LEU B 1 107 ? 13.594 -0.225 -15.852 1 94.25 107 LEU B N 1
ATOM 2035 C CA . LEU B 1 107 ? 12.375 0.494 -16.203 1 94.25 107 LEU B CA 1
ATOM 2036 C C . LEU B 1 107 ? 11.273 0.229 -15.18 1 94.25 107 LEU B C 1
ATOM 2038 O O . LEU B 1 107 ? 10.555 1.149 -14.773 1 94.25 107 LEU B O 1
ATOM 2042 N N . GLN B 1 108 ? 11.148 -0.994 -14.766 1 93.88 108 GLN B N 1
ATOM 2043 C CA . GLN B 1 108 ? 10.141 -1.345 -13.766 1 93.88 108 GLN B CA 1
ATOM 2044 C C . GLN B 1 108 ? 10.383 -0.604 -12.453 1 93.88 108 GLN B C 1
ATOM 2046 O O . GLN B 1 108 ? 9.445 -0.092 -11.844 1 93.88 108 GLN B O 1
ATOM 2051 N N . ILE B 1 109 ? 11.625 -0.574 -12.008 1 95.75 109 ILE B N 1
ATOM 2052 C CA . ILE B 1 109 ? 11.984 0.116 -10.773 1 95.75 109 ILE B CA 1
ATOM 2053 C C . ILE B 1 109 ? 11.656 1.602 -10.898 1 95.75 109 ILE B C 1
ATOM 2055 O O . ILE B 1 109 ? 11.117 2.203 -9.969 1 95.75 109 ILE B O 1
ATOM 2059 N N . ALA B 1 110 ? 11.953 2.176 -12.109 1 94.56 110 ALA B N 1
ATOM 2060 C CA . ALA B 1 110 ? 11.672 3.59 -12.344 1 94.56 110 ALA B CA 1
ATOM 2061 C C . ALA B 1 110 ? 10.172 3.867 -12.281 1 94.56 110 ALA B C 1
ATOM 2063 O O . ALA B 1 110 ? 9.742 4.848 -11.664 1 94.56 110 ALA B O 1
ATOM 2064 N N . VAL B 1 111 ? 9.375 3.033 -12.875 1 94.44 111 VAL B N 1
ATOM 2065 C CA . VAL B 1 111 ? 7.93 3.205 -12.891 1 94.44 111 VAL B CA 1
ATOM 2066 C C . VAL B 1 111 ? 7.387 3.141 -11.461 1 94.44 111 VAL B C 1
ATOM 2068 O O . VAL B 1 111 ? 6.609 4 -11.047 1 94.44 111 VAL B O 1
ATOM 2071 N N . ILE B 1 112 ? 7.809 2.174 -10.688 1 94.88 112 ILE B N 1
ATOM 2072 C CA . ILE B 1 112 ? 7.352 2.006 -9.312 1 94.88 112 ILE B CA 1
ATOM 2073 C C . ILE B 1 112 ? 7.797 3.199 -8.469 1 94.88 112 ILE B C 1
ATOM 2075 O O . ILE B 1 112 ? 7.039 3.693 -7.629 1 94.88 112 ILE B O 1
ATOM 2079 N N . TYR B 1 113 ? 9.023 3.65 -8.727 1 93.69 113 TYR B N 1
ATOM 2080 C CA . TYR B 1 113 ? 9.547 4.793 -7.988 1 93.69 113 TYR B CA 1
ATOM 2081 C C . TYR B 1 113 ? 8.672 6.027 -8.203 1 93.69 113 TYR B C 1
ATOM 2083 O O . TYR B 1 113 ? 8.328 6.719 -7.242 1 93.69 113 TYR B O 1
ATOM 2091 N N . ILE B 1 114 ? 8.328 6.266 -9.445 1 91.69 114 ILE B N 1
ATOM 2092 C CA . ILE B 1 114 ? 7.5 7.414 -9.781 1 91.69 114 ILE B CA 1
ATOM 2093 C C . ILE B 1 114 ? 6.133 7.273 -9.109 1 91.69 114 ILE B C 1
ATOM 2095 O O . ILE B 1 114 ? 5.605 8.242 -8.562 1 91.69 114 ILE B O 1
ATOM 2099 N N . LEU B 1 115 ? 5.621 6.125 -9.125 1 90.75 115 LEU B N 1
ATOM 2100 C CA . LEU B 1 115 ? 4.324 5.871 -8.516 1 90.75 115 LEU B CA 1
ATOM 2101 C C . LEU B 1 115 ? 4.363 6.16 -7.016 1 90.75 115 LEU B C 1
ATOM 2103 O O . LEU B 1 115 ? 3.5 6.867 -6.492 1 90.75 115 LEU B O 1
ATOM 2107 N N . VAL B 1 116 ? 5.324 5.695 -6.312 1 89.12 116 VAL B N 1
ATOM 2108 C CA . VAL B 1 116 ? 5.445 5.863 -4.867 1 89.12 116 VAL B CA 1
ATOM 2109 C C . VAL B 1 116 ? 5.648 7.34 -4.535 1 89.12 116 VAL B C 1
ATOM 2111 O O . VAL B 1 116 ? 5.066 7.852 -3.574 1 89.12 116 VAL B O 1
ATOM 2114 N N . ARG B 1 117 ? 6.445 8 -5.398 1 86.06 117 ARG B N 1
ATOM 2115 C CA . ARG B 1 117 ? 6.691 9.422 -5.164 1 86.06 117 ARG B CA 1
ATOM 2116 C C . ARG B 1 117 ? 5.418 10.234 -5.371 1 86.06 117 ARG B C 1
ATOM 2118 O O . ARG B 1 117 ? 5.176 11.211 -4.652 1 86.06 117 ARG B O 1
ATOM 2125 N N . LEU B 1 118 ? 4.699 9.891 -6.316 1 85.5 118 LEU B N 1
ATOM 2126 C CA . LEU B 1 118 ? 3.449 10.586 -6.586 1 85.5 118 LEU B CA 1
ATOM 2127 C C . LEU B 1 118 ? 2.461 10.398 -5.438 1 85.5 118 LEU B C 1
ATOM 2129 O O . LEU B 1 118 ? 1.76 11.336 -5.055 1 85.5 118 LEU B O 1
ATOM 2133 N N . LEU B 1 119 ? 2.439 9.258 -4.93 1 85.19 119 LEU B N 1
ATOM 2134 C CA . LEU B 1 119 ? 1.503 8.945 -3.857 1 85.19 119 LEU B CA 1
ATOM 2135 C C . LEU B 1 119 ? 1.958 9.562 -2.541 1 85.19 119 LEU B C 1
ATOM 2137 O O . LEU B 1 119 ? 1.136 9.859 -1.669 1 85.19 119 LEU B O 1
ATOM 2141 N N . SER B 1 120 ? 3.225 9.797 -2.404 1 75.12 120 SER B N 1
ATOM 2142 C CA . SER B 1 120 ? 3.783 10.352 -1.172 1 75.12 120 SER B CA 1
ATOM 2143 C C . SER B 1 120 ? 3.906 11.867 -1.248 1 75.12 120 SER B C 1
ATOM 2145 O O . SER B 1 120 ? 4.258 12.516 -0.261 1 75.12 120 SER B O 1
ATOM 2147 N N . TRP B 1 121 ? 3.846 12.484 -2.381 1 65.5 121 TRP B N 1
ATOM 2148 C CA . TRP B 1 121 ? 4.172 13.867 -2.703 1 65.5 121 TRP B CA 1
ATOM 2149 C C . TRP B 1 121 ? 3.477 14.828 -1.742 1 65.5 121 TRP B C 1
ATOM 2151 O O . TRP B 1 121 ? 4.094 15.773 -1.25 1 65.5 121 TRP B O 1
ATOM 2161 N N . LYS B 1 122 ? 2.221 14.742 -1.465 1 58.12 122 LYS B N 1
ATOM 2162 C CA . LYS B 1 122 ? 1.569 15.797 -0.692 1 58.12 122 LYS B CA 1
ATOM 2163 C C . LYS B 1 122 ? 2.17 15.906 0.707 1 58.12 122 LYS B C 1
ATOM 2165 O O . LYS B 1 122 ? 2.35 17 1.229 1 58.12 122 LYS B O 1
ATOM 2170 N N . ASN B 1 123 ? 2.477 14.758 1.32 1 54.09 123 ASN B N 1
ATOM 2171 C CA . ASN B 1 123 ? 3.033 14.875 2.664 1 54.09 123 ASN B CA 1
ATOM 2172 C C . ASN B 1 123 ? 4.367 15.617 2.656 1 54.09 123 ASN B C 1
ATOM 2174 O O . ASN B 1 123 ? 4.625 16.438 3.535 1 54.09 123 ASN B O 1
ATOM 2178 N N . ASP B 1 124 ? 4.992 15.484 1.588 1 54 124 ASP B N 1
ATOM 2179 C CA . ASP B 1 124 ? 6.332 16.062 1.498 1 54 124 ASP B CA 1
ATOM 2180 C C . ASP B 1 124 ? 6.27 17.547 1.194 1 54 124 ASP B C 1
ATOM 2182 O O . ASP B 1 124 ? 7.031 18.344 1.76 1 54 124 ASP B O 1
ATOM 2186 N N . ILE B 1 125 ? 5.309 17.828 0.373 1 55.41 125 ILE B N 1
ATOM 2187 C CA . ILE B 1 125 ? 5.219 19.203 -0.095 1 55.41 125 ILE B CA 1
ATOM 2188 C C . ILE B 1 125 ? 4.691 20.094 1.026 1 55.41 125 ILE B C 1
ATOM 2190 O O . ILE B 1 125 ? 5.184 21.203 1.227 1 55.41 125 ILE B O 1
ATOM 2194 N N . LYS B 1 126 ? 3.666 19.531 1.694 1 56.44 126 LYS B N 1
ATOM 2195 C CA . LYS B 1 126 ? 3.098 20.344 2.76 1 56.44 126 LYS B CA 1
ATOM 2196 C C . LYS B 1 126 ? 4.152 20.703 3.805 1 56.44 126 LYS B C 1
ATOM 2198 O O . LYS B 1 126 ? 4.223 21.844 4.266 1 56.44 126 LYS B O 1
ATOM 2203 N N . GLU B 1 127 ? 4.941 19.812 4.047 1 56.34 127 GLU B N 1
ATOM 2204 C CA . GLU B 1 127 ? 5.988 20.047 5.035 1 56.34 127 GLU B CA 1
ATOM 2205 C C . GLU B 1 127 ? 7.016 21.047 4.512 1 56.34 127 GLU B C 1
ATOM 2207 O O . GLU B 1 127 ? 7.445 21.953 5.242 1 56.34 127 GLU B O 1
ATOM 2212 N N . ALA B 1 128 ? 7.301 20.953 3.279 1 57.78 128 ALA B N 1
ATOM 2213 C CA . ALA B 1 128 ? 8.297 21.828 2.662 1 57.78 128 ALA B CA 1
ATOM 2214 C C . ALA B 1 128 ? 7.77 23.25 2.543 1 57.78 128 ALA B C 1
ATOM 2216 O O . ALA B 1 128 ? 8.492 24.219 2.807 1 57.78 128 A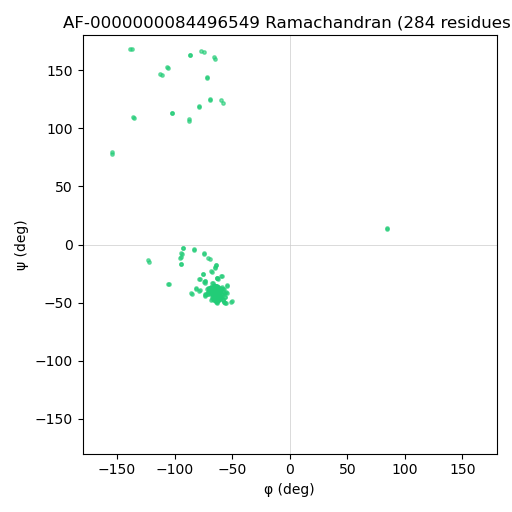LA B O 1
ATOM 2217 N N . LYS B 1 129 ? 6.512 23.266 2.178 1 60.72 129 LYS B N 1
ATOM 2218 C CA . LYS B 1 129 ? 5.902 24.578 2.061 1 60.72 129 LYS B CA 1
ATOM 2219 C C . LYS B 1 129 ? 5.844 25.281 3.414 1 60.72 129 LYS B C 1
ATOM 2221 O O . LYS B 1 129 ? 6.094 26.484 3.508 1 60.72 129 LYS B O 1
ATOM 2226 N N . ALA B 1 130 ? 5.578 24.5 4.359 1 61.56 130 ALA B N 1
ATOM 2227 C CA . ALA B 1 130 ? 5.523 25.062 5.707 1 61.56 130 ALA B CA 1
ATOM 2228 C C . ALA B 1 130 ? 6.887 25.594 6.133 1 61.56 130 ALA B C 1
ATOM 2230 O O . ALA B 1 130 ? 6.984 26.672 6.715 1 61.56 130 ALA B O 1
ATOM 2231 N N . ILE B 1 131 ? 7.895 24.953 5.766 1 60.38 131 ILE B N 1
ATOM 2232 C CA . ILE B 1 131 ? 9.258 25.344 6.102 1 60.38 131 ILE B CA 1
ATOM 2233 C C . ILE B 1 131 ? 9.664 26.562 5.273 1 60.38 131 ILE B C 1
ATOM 2235 O O . ILE B 1 131 ? 10.242 27.516 5.805 1 60.38 131 ILE B O 1
ATOM 2239 N N . ASN B 1 132 ? 9.297 26.484 3.965 1 61.88 132 ASN B N 1
ATOM 2240 C CA . ASN B 1 132 ? 9.609 27.625 3.113 1 61.88 132 ASN B CA 1
ATOM 2241 C C . ASN B 1 132 ? 8.93 28.906 3.607 1 61.88 132 ASN B C 1
ATOM 2243 O O . ASN B 1 132 ? 9.523 29.984 3.572 1 61.88 132 ASN B O 1
ATOM 2247 N N . GLU B 1 133 ? 7.789 28.703 4.016 1 64.25 133 GLU B N 1
ATOM 2248 C CA . GLU B 1 133 ? 7.039 29.844 4.539 1 64.25 133 GLU B CA 1
ATOM 2249 C C . GLU B 1 133 ? 7.691 30.391 5.805 1 64.25 133 GLU B C 1
ATOM 2251 O O . GLU B 1 133 ? 7.766 31.609 5.988 1 64.25 133 GLU B O 1
ATOM 2256 N N . LYS B 1 134 ? 8.195 29.531 6.59 1 63.69 134 LYS B N 1
ATOM 2257 C CA . LYS B 1 134 ? 8.891 29.938 7.801 1 63.69 134 LYS B CA 1
ATOM 2258 C C . LYS B 1 134 ? 10.211 30.641 7.469 1 63.69 134 LYS B C 1
ATOM 2260 O O . LYS B 1 134 ? 10.555 31.656 8.078 1 63.69 134 LYS B O 1
ATOM 2265 N N . LEU B 1 135 ? 10.875 30.188 6.48 1 62.78 135 LEU B N 1
ATOM 2266 C CA . LEU B 1 135 ? 12.141 30.766 6.062 1 62.78 135 LEU B CA 1
ATOM 2267 C C . LEU B 1 135 ? 11.93 32.156 5.449 1 62.78 135 LEU B C 1
ATOM 2269 O O . LEU B 1 135 ? 12.727 33.062 5.684 1 62.78 135 LEU B O 1
ATOM 2273 N N . LYS B 1 136 ? 10.867 32.219 4.699 1 68.38 136 LYS B N 1
ATOM 2274 C CA . LYS B 1 136 ? 10.539 33.531 4.102 1 68.38 136 LYS B CA 1
ATOM 2275 C C . LYS B 1 136 ? 10.203 34.562 5.176 1 68.38 136 LYS B C 1
ATOM 2277 O O . LYS B 1 136 ? 10.609 35.719 5.074 1 68.38 136 LYS B O 1
ATOM 2282 N N . THR B 1 137 ? 9.555 34.125 6.121 1 65.38 137 THR B N 1
ATOM 2283 C CA . THR B 1 137 ? 9.18 35.031 7.215 1 65.38 137 THR B CA 1
ATOM 2284 C C . THR B 1 137 ? 10.406 35.469 8 1 65.38 137 THR B C 1
ATOM 2286 O O . THR B 1 137 ? 10.516 36.625 8.398 1 65.38 137 THR B O 1
ATOM 2289 N N . PHE B 1 138 ? 11.289 34.625 8.172 1 64.56 138 PHE B N 1
ATOM 2290 C CA . PHE B 1 138 ? 12.523 34.938 8.891 1 64.56 138 PHE B CA 1
ATOM 2291 C C . PHE B 1 138 ? 13.367 35.906 8.094 1 64.56 138 PHE B C 1
ATOM 2293 O O . PHE B 1 138 ? 13.961 36.812 8.672 1 64.56 138 PHE B O 1
ATOM 2300 N N . LYS B 1 139 ? 13.516 35.781 6.871 1 66.44 139 LYS B N 1
ATOM 2301 C CA . LYS B 1 139 ? 14.289 36.656 6.012 1 66.44 139 LYS B CA 1
ATOM 2302 C C . LYS B 1 139 ? 13.672 38.062 5.965 1 66.44 139 LYS B C 1
ATOM 2304 O O . LYS B 1 139 ? 14.391 39.062 5.957 1 66.44 139 LYS B O 1
ATOM 2309 N N . LYS B 1 140 ? 12.445 38.031 5.895 1 71.62 140 LYS B N 1
ATOM 2310 C CA . LYS B 1 140 ? 11.742 39.312 5.879 1 71.62 140 LYS B CA 1
ATOM 2311 C C . LYS B 1 140 ? 11.977 40.094 7.176 1 71.62 140 LYS B C 1
ATOM 2313 O O . LYS B 1 140 ? 12.172 41.312 7.156 1 71.62 140 LYS B O 1
ATOM 2318 N N . ASN B 1 141 ? 12 39.375 8.164 1 67.69 141 ASN B N 1
ATOM 2319 C CA . ASN B 1 141 ? 12.219 40 9.461 1 67.69 141 ASN B CA 1
ATOM 2320 C C . ASN B 1 141 ? 13.672 40.438 9.625 1 67.69 141 ASN B C 1
ATOM 2322 O O . ASN B 1 141 ? 13.945 41.438 10.32 1 67.69 141 ASN B O 1
ATOM 2326 N N . ASP B 1 142 ? 14.531 39.812 9.094 1 66.62 142 ASP B N 1
ATOM 2327 C CA . ASP B 1 142 ? 15.945 40.188 9.188 1 66.62 142 ASP B CA 1
ATOM 2328 C C . ASP B 1 142 ? 16.25 41.406 8.32 1 66.62 142 ASP B C 1
ATOM 2330 O O . ASP B 1 142 ? 17.156 42.188 8.633 1 66.62 142 ASP B O 1
ATOM 2334 N N . ASN B 1 143 ? 15.609 41.531 7.297 1 64.19 143 ASN B N 1
ATOM 2335 C CA . ASN B 1 143 ? 15.82 42.656 6.414 1 64.19 143 ASN B CA 1
ATOM 2336 C C . ASN B 1 143 ? 15.047 43.875 6.883 1 64.19 143 ASN B C 1
ATOM 2338 O O . ASN B 1 143 ? 15.117 44.938 6.262 1 64.19 143 ASN B O 1
ATOM 2342 N N . GLU B 1 144 ? 14.266 43.75 7.898 1 52.47 144 GLU B N 1
ATOM 2343 C CA . GLU B 1 144 ? 13.703 44.938 8.555 1 52.47 144 GLU B CA 1
ATOM 2344 C C . GLU B 1 144 ? 14.469 45.281 9.828 1 52.47 144 GLU B C 1
ATOM 2346 O O . GLU B 1 144 ? 14.992 44.406 10.5 1 52.47 144 GLU B O 1
#

Nearest PDB structures (foldseek):
  1qvt-assembly1_B  TM=3.457E-01  e=6.268E+00  Staphylococcus aureus
  3bti-assembly1_B  TM=3.660E-01  e=8.234E+00  Staphylococcus aureus subsp. aureus Mu50
  1qvt-assembly1_B  TM=3.456E-01  e=7.439E+00  Staphylococcus aureus
  3bti-assembly1_B  TM=3.660E-01  e=9.728E+00  Staphylococcus aureus subsp. aureus Mu50

Foldseek 3Di:
DDPVVLVVLLVVQLVLLLVLVVVVVCVVCVVPPNPDDDDPVNSVVSSVLSNVLSVLVVLQDDPDDDAPVVSVVSLVVSLVVSLVVSLVVCVVVVVQDDPVSSVVSNVSSVVSSVVSCVVCVVVVVVSNVVVVVVVVVVVVVVVD/DDPVVLVVLLVVQLVLLLVLVVVVVCVVCVVPPNPDDDDPVNSVVSSVLSNVLSVLVVLQDDPDDDAPVVSVVSLVVSLVVSLVVSLVVCVVVVNQDDPVSSVVSNVSSVVSSVVSCVVCVVVVVVSNVVVVVVVVVVVVVVVD

Organism: NCBI:txid1637975